Protein AF-A0A5N6V4P7-F1 (afdb_monomer)

Structure (mmCIF, N/CA/C/O backbone):
data_AF-A0A5N6V4P7-F1
#
_entry.id   AF-A0A5N6V4P7-F1
#
loop_
_atom_site.group_PDB
_atom_site.id
_atom_site.type_symbol
_atom_site.label_atom_id
_atom_site.label_alt_id
_atom_site.label_comp_id
_atom_site.label_asym_id
_atom_site.label_entity_id
_atom_site.label_seq_id
_atom_site.pdbx_PDB_ins_code
_atom_site.Cartn_x
_atom_site.Cartn_y
_atom_site.Cartn_z
_atom_site.occupancy
_atom_site.B_iso_or_equiv
_atom_site.auth_seq_id
_atom_site.auth_comp_id
_atom_site.auth_asym_id
_atom_site.auth_atom_id
_atom_site.pdbx_PDB_model_num
ATOM 1 N N . MET A 1 1 ? 2.513 -5.780 18.789 1.00 83.69 1 MET A N 1
ATOM 2 C CA . MET A 1 1 ? 3.878 -6.240 18.415 1.00 83.69 1 MET A CA 1
ATOM 3 C C . MET A 1 1 ? 4.583 -5.113 17.676 1.00 83.69 1 MET A C 1
ATOM 5 O O . MET A 1 1 ? 3.892 -4.368 16.988 1.00 83.69 1 MET A O 1
ATOM 9 N N . ARG A 1 2 ? 5.909 -4.984 17.787 1.00 88.44 2 ARG A N 1
ATOM 10 C CA . ARG A 1 2 ? 6.692 -3.987 17.033 1.00 88.44 2 ARG A CA 1
ATOM 11 C C . ARG A 1 2 ? 7.950 -4.580 16.412 1.00 88.44 2 ARG A C 1
ATOM 13 O O . ARG A 1 2 ? 8.436 -5.604 16.887 1.00 88.44 2 ARG A O 1
ATOM 20 N N . LEU A 1 3 ? 8.499 -3.909 15.413 1.00 91.69 3 LEU A N 1
ATOM 21 C CA . LEU A 1 3 ? 9.832 -4.159 14.874 1.00 91.69 3 LEU A CA 1
ATOM 22 C C . LEU A 1 3 ? 10.578 -2.839 14.681 1.00 91.69 3 LEU A C 1
ATOM 24 O O . LEU A 1 3 ? 9.951 -1.796 14.523 1.00 91.69 3 LEU A O 1
ATOM 28 N N . GLU A 1 4 ? 11.905 -2.883 14.718 1.00 93.62 4 GLU A N 1
ATOM 29 C CA . GLU A 1 4 ? 12.745 -1.756 14.307 1.00 93.62 4 GLU A CA 1
ATOM 30 C C . GLU A 1 4 ? 12.831 -1.742 12.778 1.00 93.62 4 GLU A C 1
ATOM 32 O O . GLU A 1 4 ? 13.178 -2.758 12.168 1.00 93.62 4 GLU A O 1
ATOM 37 N N . ALA A 1 5 ? 12.460 -0.621 12.158 1.00 92.38 5 ALA A N 1
ATOM 38 C CA . ALA A 1 5 ? 12.203 -0.560 10.720 1.00 92.38 5 ALA A CA 1
ATOM 39 C C . ALA A 1 5 ? 13.465 -0.836 9.886 1.00 92.38 5 ALA A C 1
ATOM 41 O O . ALA A 1 5 ? 13.432 -1.636 8.952 1.00 92.38 5 ALA A O 1
ATOM 42 N N . THR A 1 6 ? 14.600 -0.256 10.280 1.00 92.12 6 THR A N 1
ATOM 43 C CA . THR A 1 6 ? 15.911 -0.431 9.628 1.00 92.12 6 THR A CA 1
ATOM 44 C C . THR A 1 6 ? 16.508 -1.826 9.834 1.00 92.12 6 THR A C 1
ATOM 46 O O . THR A 1 6 ? 17.306 -2.283 9.018 1.00 92.12 6 THR A O 1
ATOM 49 N N . ALA A 1 7 ? 16.106 -2.538 10.891 1.00 91.81 7 ALA A N 1
ATOM 50 C CA . ALA A 1 7 ? 16.564 -3.896 11.183 1.00 91.81 7 ALA A CA 1
ATOM 51 C C . ALA A 1 7 ? 15.732 -4.986 10.479 1.00 91.81 7 ALA A C 1
ATOM 53 O O . ALA A 1 7 ? 16.056 -6.178 10.577 1.00 91.81 7 ALA A O 1
ATOM 54 N N . PHE A 1 8 ? 14.643 -4.610 9.802 1.00 91.56 8 PHE A N 1
ATOM 55 C CA . PHE A 1 8 ? 13.744 -5.549 9.145 1.00 91.56 8 PHE A CA 1
ATOM 56 C C . PHE A 1 8 ? 14.443 -6.324 8.022 1.00 91.56 8 PHE A C 1
ATOM 58 O O . PHE A 1 8 ? 15.118 -5.760 7.162 1.00 91.56 8 PHE A O 1
ATOM 65 N N . LYS A 1 9 ? 14.236 -7.646 7.995 1.00 86.69 9 LYS A N 1
ATOM 66 C CA . LYS A 1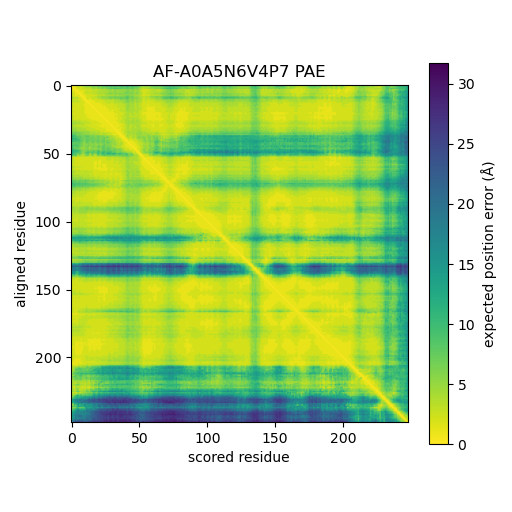 9 ? 14.766 -8.524 6.943 1.00 86.69 9 LYS A CA 1
ATOM 67 C C . LYS A 1 9 ? 13.640 -9.283 6.260 1.00 86.69 9 LYS A C 1
ATOM 69 O O . LYS A 1 9 ? 12.958 -10.093 6.887 1.00 86.69 9 LYS A O 1
ATOM 74 N N . LEU A 1 10 ? 13.498 -9.084 4.950 1.00 87.25 10 LEU A N 1
ATOM 75 C CA . LEU A 1 10 ? 12.441 -9.742 4.190 1.00 87.25 10 LEU A CA 1
ATOM 76 C C . LEU A 1 10 ? 12.637 -11.252 4.078 1.00 87.25 10 LEU A C 1
ATOM 78 O O . LEU A 1 10 ? 13.682 -11.771 3.663 1.00 87.25 10 LEU A O 1
ATOM 82 N N . ARG A 1 11 ? 11.546 -11.974 4.301 1.00 90.38 11 ARG A N 1
ATOM 83 C CA . ARG A 1 11 ? 11.448 -13.415 4.084 1.00 90.38 11 ARG A CA 1
ATOM 84 C C . ARG A 1 11 ? 11.021 -13.751 2.654 1.00 90.38 11 ARG A C 1
ATOM 86 O O . ARG A 1 11 ? 10.700 -12.888 1.836 1.00 90.38 11 ARG A O 1
ATOM 93 N N . LYS A 1 12 ? 11.107 -15.038 2.308 1.00 89.38 12 LYS A N 1
ATOM 94 C CA . LYS A 1 12 ? 10.833 -15.542 0.951 1.00 89.38 12 LYS A CA 1
ATOM 95 C C . LYS A 1 12 ? 9.368 -15.347 0.548 1.00 89.38 12 LYS A C 1
ATOM 97 O O . LYS A 1 12 ? 9.101 -15.015 -0.600 1.00 89.38 12 LYS A O 1
ATOM 102 N N . ASP A 1 13 ? 8.436 -15.553 1.470 1.00 90.69 13 ASP A N 1
ATOM 103 C CA . ASP A 1 13 ? 6.998 -15.351 1.271 1.00 90.69 13 ASP A CA 1
ATOM 104 C C . ASP A 1 13 ? 6.655 -13.872 1.036 1.00 90.69 13 ASP A C 1
ATOM 106 O O . ASP A 1 13 ? 5.950 -13.561 0.082 1.00 90.69 13 ASP A O 1
ATOM 110 N N . GLN A 1 14 ? 7.234 -12.962 1.823 1.00 93.38 14 GLN A N 1
ATOM 111 C CA . GLN A 1 14 ? 7.068 -11.512 1.658 1.00 93.38 14 GLN A CA 1
ATOM 112 C C . GLN A 1 14 ? 7.604 -11.026 0.303 1.00 93.38 14 GLN A C 1
ATOM 114 O O . GLN A 1 14 ? 6.907 -10.322 -0.422 1.00 93.38 14 GLN A O 1
ATOM 119 N N . ARG A 1 15 ? 8.803 -11.484 -0.093 1.00 93.12 15 ARG A N 1
ATOM 120 C CA . ARG A 1 15 ? 9.373 -11.205 -1.425 1.00 93.12 15 ARG A CA 1
ATOM 121 C C . ARG A 1 15 ? 8.485 -11.717 -2.554 1.00 93.12 15 ARG A C 1
ATOM 123 O O . ARG A 1 15 ? 8.320 -11.043 -3.564 1.00 93.12 15 ARG A O 1
ATOM 130 N N . LYS A 1 16 ? 7.912 -12.914 -2.403 1.00 94.12 16 LYS A N 1
ATOM 131 C CA . LYS A 1 16 ? 6.974 -13.462 -3.389 1.00 94.12 16 LYS A CA 1
ATOM 132 C C . LYS A 1 16 ? 5.711 -12.609 -3.501 1.00 94.12 16 LYS A C 1
ATOM 134 O O . LYS A 1 16 ? 5.282 -12.386 -4.626 1.00 94.12 16 LYS A O 1
ATOM 139 N N . ALA A 1 17 ? 5.146 -12.145 -2.385 1.00 95.56 17 ALA A N 1
ATOM 140 C CA . ALA A 1 17 ? 3.938 -11.321 -2.383 1.00 95.56 17 ALA A CA 1
ATOM 141 C C . ALA A 1 17 ? 4.148 -10.012 -3.163 1.00 95.56 17 ALA A C 1
ATOM 143 O O . ALA A 1 17 ? 3.453 -9.783 -4.152 1.00 95.56 17 ALA A O 1
ATOM 144 N N . ILE A 1 18 ? 5.170 -9.221 -2.809 1.00 96.38 18 ILE A N 1
ATOM 145 C CA . ILE A 1 18 ? 5.432 -7.940 -3.487 1.00 96.38 18 ILE A CA 1
ATOM 146 C C . ILE A 1 18 ? 5.818 -8.126 -4.960 1.00 96.38 18 ILE A C 1
ATOM 148 O O . ILE A 1 18 ? 5.279 -7.453 -5.829 1.00 96.38 18 ILE A O 1
ATOM 152 N N . ASN A 1 19 ? 6.653 -9.120 -5.285 1.00 95.75 19 ASN A N 1
ATOM 153 C CA . ASN A 1 19 ? 7.030 -9.378 -6.678 1.00 95.75 19 ASN A CA 1
ATOM 154 C C . ASN A 1 19 ? 5.843 -9.846 -7.532 1.00 95.75 19 ASN A C 1
ATOM 156 O O . ASN A 1 19 ? 5.808 -9.580 -8.732 1.00 95.75 19 ASN A O 1
ATOM 160 N N . ARG A 1 20 ? 4.891 -10.588 -6.950 1.00 97.62 20 ARG A N 1
ATOM 161 C CA . ARG A 1 20 ? 3.657 -10.980 -7.644 1.00 97.62 20 ARG A CA 1
ATOM 162 C C . ARG A 1 20 ? 2.780 -9.762 -7.916 1.00 97.62 20 ARG A C 1
ATOM 164 O O . ARG A 1 20 ? 2.315 -9.632 -9.043 1.00 97.62 20 ARG A O 1
ATOM 171 N N . TRP A 1 21 ? 2.610 -8.885 -6.926 1.00 98.31 21 TRP A N 1
ATOM 172 C CA . TRP A 1 21 ? 1.873 -7.631 -7.082 1.00 98.31 21 TRP A CA 1
ATOM 173 C C . TRP A 1 21 ? 2.491 -6.741 -8.165 1.00 98.31 21 TRP A C 1
ATOM 175 O O . TRP A 1 21 ? 1.810 -6.374 -9.117 1.00 98.31 21 TRP A O 1
ATOM 185 N N . ASN A 1 22 ? 3.805 -6.499 -8.105 1.00 98.12 22 ASN A N 1
ATOM 186 C CA . ASN A 1 22 ? 4.496 -5.669 -9.094 1.00 98.12 22 ASN A CA 1
ATOM 187 C C . ASN A 1 22 ? 4.353 -6.232 -10.512 1.00 98.12 22 ASN A C 1
ATOM 189 O O . ASN A 1 22 ? 4.104 -5.490 -11.455 1.00 98.12 22 ASN A O 1
ATOM 193 N N . LYS A 1 23 ? 4.460 -7.556 -10.681 1.00 98.12 23 LYS A N 1
ATOM 194 C CA . LYS A 1 23 ? 4.263 -8.196 -11.990 1.00 98.12 23 LYS A CA 1
ATOM 195 C C . LYS A 1 23 ? 2.845 -8.040 -12.524 1.00 98.12 23 LYS A C 1
ATOM 197 O O . LYS A 1 23 ? 2.688 -7.905 -13.733 1.00 98.12 23 LYS A O 1
ATOM 202 N N . PHE A 1 24 ? 1.848 -8.098 -11.648 1.00 98.38 24 PHE A N 1
ATOM 203 C CA . PHE A 1 24 ? 0.454 -7.888 -12.016 1.00 98.38 24 PHE A CA 1
ATOM 204 C C . PHE A 1 24 ? 0.223 -6.454 -12.485 1.00 98.38 24 PHE A C 1
ATOM 206 O O . PHE A 1 24 ? -0.219 -6.264 -13.611 1.00 98.38 24 PHE A O 1
ATOM 213 N N . VAL A 1 25 ? 0.622 -5.468 -11.677 1.00 98.56 25 VAL A N 1
ATOM 214 C CA . VAL A 1 25 ? 0.458 -4.044 -12.000 1.00 98.56 25 VAL A CA 1
ATOM 215 C C . VAL A 1 25 ? 1.203 -3.664 -13.280 1.00 98.56 25 VAL A C 1
ATOM 217 O O . VAL A 1 25 ? 0.636 -3.035 -14.167 1.00 98.56 25 VAL A O 1
ATOM 220 N N . LEU A 1 26 ? 2.474 -4.059 -13.400 1.00 98.19 26 LEU A N 1
ATOM 221 C CA . LEU A 1 26 ? 3.272 -3.734 -14.581 1.00 98.19 26 LEU A CA 1
ATOM 222 C C . LEU A 1 26 ? 2.758 -4.475 -15.819 1.00 98.19 26 LEU A C 1
ATOM 224 O O . LEU A 1 26 ? 2.657 -3.888 -16.888 1.00 98.19 26 LEU A O 1
ATOM 228 N N . GLY A 1 27 ? 2.403 -5.750 -15.680 1.00 98.25 27 GLY A N 1
ATOM 229 C CA . GLY A 1 27 ? 1.932 -6.585 -16.775 1.00 98.25 27 GLY A CA 1
ATOM 230 C C . GLY A 1 27 ? 3.051 -7.130 -17.676 1.00 98.25 27 GLY A C 1
ATOM 231 O O . GLY A 1 27 ? 4.142 -6.558 -17.784 1.00 98.25 27 GLY A O 1
ATOM 232 N N . PRO A 1 28 ? 2.808 -8.270 -18.348 1.00 96.88 28 PRO A N 1
ATOM 233 C CA . PRO A 1 28 ? 3.837 -8.985 -19.103 1.00 96.88 28 PRO A CA 1
ATOM 234 C C . PRO A 1 28 ? 4.349 -8.203 -20.316 1.00 96.88 28 PRO A C 1
ATOM 236 O O . PRO A 1 28 ? 5.528 -8.317 -20.659 1.00 96.88 28 PRO A O 1
ATOM 239 N N . GLU A 1 29 ? 3.484 -7.411 -20.954 1.00 94.62 29 GLU A N 1
ATOM 240 C CA . GLU A 1 29 ? 3.844 -6.642 -22.144 1.00 94.62 29 GLU A CA 1
ATOM 241 C C . GLU A 1 29 ? 4.798 -5.500 -21.801 1.00 94.62 29 GLU A C 1
ATOM 243 O O . GLU A 1 29 ? 5.901 -5.429 -22.346 1.00 94.62 29 GLU A O 1
ATOM 248 N N . TYR A 1 30 ? 4.439 -4.674 -20.815 1.00 96.00 30 TYR A N 1
ATOM 249 C CA . TYR A 1 30 ? 5.325 -3.633 -20.305 1.00 96.00 30 TYR A CA 1
ATOM 250 C C . TYR A 1 30 ? 6.670 -4.221 -19.868 1.00 96.00 30 TYR A C 1
ATOM 252 O O . TYR A 1 30 ? 7.711 -3.736 -20.297 1.00 96.00 30 TYR A O 1
ATOM 260 N N . ILE A 1 31 ? 6.675 -5.299 -19.070 1.00 95.06 31 ILE A N 1
ATOM 261 C CA . ILE A 1 31 ? 7.917 -5.905 -18.557 1.00 95.06 31 ILE A CA 1
ATOM 262 C C . ILE A 1 31 ? 8.843 -6.324 -19.703 1.00 95.06 31 ILE A C 1
ATOM 264 O O . ILE A 1 31 ? 10.043 -6.039 -19.669 1.00 95.06 31 ILE A O 1
ATOM 268 N N . ARG A 1 32 ? 8.294 -6.988 -20.727 1.00 94.06 32 ARG A N 1
ATOM 269 C CA . ARG A 1 32 ? 9.053 -7.447 -21.895 1.00 94.06 32 ARG A CA 1
ATOM 270 C C . ARG A 1 32 ? 9.649 -6.272 -22.663 1.00 94.06 32 ARG A C 1
ATOM 272 O O . ARG A 1 32 ? 10.832 -6.289 -22.997 1.00 94.06 32 ARG A O 1
ATOM 279 N N . ARG A 1 33 ? 8.841 -5.247 -22.926 1.00 93.12 33 ARG A N 1
ATOM 280 C CA . ARG A 1 33 ? 9.249 -4.081 -23.715 1.00 93.12 33 ARG A CA 1
ATOM 281 C C . ARG A 1 33 ? 10.213 -3.171 -22.965 1.00 93.12 33 ARG A C 1
ATOM 283 O O . ARG A 1 33 ? 11.209 -2.739 -23.538 1.00 93.12 33 ARG A O 1
ATOM 290 N N . ALA A 1 34 ? 9.974 -2.933 -21.679 1.00 92.38 34 ALA A N 1
ATOM 291 C CA . ALA A 1 34 ? 10.845 -2.139 -20.823 1.00 92.38 34 ALA A CA 1
ATOM 292 C C . ALA A 1 34 ? 12.237 -2.771 -20.690 1.00 92.38 34 ALA A C 1
ATOM 294 O O . ALA A 1 34 ? 13.228 -2.050 -20.643 1.00 92.38 34 ALA A O 1
ATOM 295 N N . ALA A 1 35 ? 12.343 -4.106 -20.701 1.00 90.94 35 ALA A N 1
ATOM 296 C CA . ALA A 1 35 ? 13.638 -4.787 -20.699 1.00 90.94 35 ALA A CA 1
ATOM 297 C C . ALA A 1 35 ? 14.489 -4.483 -21.947 1.00 90.94 35 ALA A C 1
ATOM 299 O O . ALA A 1 35 ? 15.716 -4.514 -21.857 1.00 90.94 35 ALA A O 1
ATOM 300 N N . TYR A 1 36 ? 13.846 -4.185 -23.080 1.00 89.12 36 TYR A N 1
ATOM 301 C CA . TYR A 1 36 ? 14.505 -3.793 -24.327 1.00 89.12 36 TYR A CA 1
ATOM 302 C C . TYR A 1 36 ? 14.767 -2.282 -24.400 1.00 89.12 36 TYR A C 1
ATOM 304 O O . TYR A 1 36 ? 15.868 -1.871 -24.746 1.00 89.12 36 TYR A O 1
ATOM 312 N N . LEU A 1 37 ? 13.774 -1.457 -24.050 1.00 89.69 37 LEU A N 1
ATOM 313 C CA . LEU A 1 37 ? 13.859 0.008 -24.153 1.00 89.69 37 LEU A CA 1
ATOM 314 C C . LEU A 1 37 ? 14.678 0.653 -23.028 1.00 89.69 37 LEU A C 1
ATOM 316 O O . LEU A 1 37 ? 15.205 1.749 -23.186 1.00 89.69 37 LEU A O 1
ATOM 320 N N . CYS A 1 38 ? 14.762 -0.001 -21.874 1.00 86.62 38 CYS A N 1
ATOM 321 C CA . CYS A 1 38 ? 15.494 0.463 -20.700 1.00 86.62 38 CYS A CA 1
ATOM 322 C C . CYS A 1 38 ? 16.301 -0.707 -20.114 1.00 86.62 38 CYS A C 1
ATOM 324 O O . CYS A 1 38 ? 15.995 -1.183 -19.010 1.00 86.62 38 CYS A O 1
ATOM 326 N N . PRO A 1 39 ? 17.302 -1.224 -20.852 1.00 86.50 39 PRO A N 1
ATOM 327 C CA . PRO A 1 39 ? 18.044 -2.392 -20.421 1.00 86.50 39 PRO A CA 1
ATOM 328 C C . PRO A 1 39 ? 18.816 -2.074 -19.143 1.00 86.50 39 PRO A C 1
ATOM 330 O O . PRO A 1 39 ? 19.546 -1.091 -19.055 1.00 86.50 39 PRO A O 1
ATOM 333 N N . LYS A 1 40 ? 18.658 -2.943 -18.144 1.00 85.38 40 LYS A N 1
ATOM 334 C CA . LYS A 1 40 ? 19.437 -2.860 -16.907 1.00 85.38 40 LYS A CA 1
ATOM 335 C C . LYS A 1 40 ? 20.886 -3.256 -17.176 1.00 85.38 40 LYS A C 1
ATOM 337 O O . LYS A 1 40 ? 21.118 -4.250 -17.881 1.00 85.38 40 LYS A O 1
ATOM 342 N N . THR A 1 41 ? 21.833 -2.549 -16.567 1.00 87.81 41 THR A N 1
ATOM 343 C CA . THR A 1 41 ? 23.260 -2.881 -16.657 1.00 87.81 41 THR A CA 1
ATOM 344 C C . THR A 1 41 ? 23.547 -4.240 -16.010 1.00 87.81 41 THR A C 1
ATOM 346 O O . THR A 1 41 ? 22.726 -4.811 -15.276 1.00 87.81 41 THR A O 1
ATOM 349 N N . ARG A 1 42 ? 24.721 -4.811 -16.296 1.00 83.69 42 ARG A N 1
ATOM 350 C CA . ARG A 1 42 ? 25.140 -6.084 -15.693 1.00 83.69 42 ARG A CA 1
ATOM 351 C C . ARG A 1 42 ? 25.257 -5.949 -14.173 1.00 83.69 42 ARG A C 1
ATOM 353 O O . ARG A 1 42 ? 24.861 -6.861 -13.445 1.00 83.69 42 ARG A O 1
ATOM 360 N N . GLU A 1 43 ? 25.740 -4.804 -13.715 1.00 84.19 43 GLU A N 1
ATOM 361 C CA . GLU A 1 43 ? 25.911 -4.427 -12.317 1.00 84.19 43 GLU A CA 1
ATOM 362 C C . GLU A 1 43 ? 24.551 -4.346 -11.622 1.00 84.19 43 GLU A C 1
ATOM 364 O O . GLU A 1 43 ? 24.353 -4.992 -10.595 1.00 84.19 43 GLU A O 1
ATOM 369 N N . GLU A 1 44 ? 23.570 -3.667 -12.226 1.00 83.44 44 GLU A N 1
ATOM 370 C CA . GLU A 1 44 ? 22.205 -3.579 -11.696 1.00 83.44 44 GLU A CA 1
ATOM 371 C C . GLU A 1 44 ? 21.535 -4.956 -11.593 1.00 83.44 44 GLU A C 1
ATOM 373 O O . GLU A 1 44 ? 20.851 -5.256 -10.609 1.00 83.44 44 GLU A O 1
ATOM 378 N N . LYS A 1 45 ? 21.729 -5.819 -12.599 1.00 81.75 45 LYS A N 1
ATOM 379 C CA . LYS A 1 45 ? 21.211 -7.196 -12.584 1.00 81.75 45 LYS A CA 1
ATOM 380 C C . LYS A 1 45 ? 21.869 -8.028 -11.480 1.00 81.75 45 LYS A C 1
ATOM 382 O O . LYS A 1 45 ? 21.166 -8.741 -10.761 1.00 81.75 45 LYS A O 1
ATOM 387 N N . LYS A 1 46 ? 23.194 -7.929 -11.319 1.00 82.25 46 LYS A N 1
ATOM 388 C CA . LYS A 1 46 ? 23.950 -8.620 -10.260 1.00 82.25 46 LYS A CA 1
ATOM 389 C C . LYS A 1 46 ? 23.523 -8.130 -8.875 1.00 82.25 46 LYS A C 1
ATOM 391 O O . LYS A 1 46 ? 23.240 -8.955 -8.010 1.00 82.25 46 LYS A O 1
ATOM 396 N N . HIS A 1 47 ? 23.396 -6.816 -8.693 1.00 80.62 47 HIS A N 1
ATOM 397 C CA . HIS A 1 47 ? 22.972 -6.205 -7.437 1.00 80.62 47 HIS A CA 1
ATOM 398 C C . HIS A 1 47 ? 21.586 -6.701 -7.013 1.00 80.62 47 HIS A C 1
ATOM 400 O O . HIS A 1 47 ? 21.446 -7.224 -5.916 1.00 80.62 47 HIS A O 1
ATOM 406 N N . ARG A 1 48 ? 20.583 -6.672 -7.903 1.00 77.00 48 ARG A N 1
ATOM 407 C CA . ARG A 1 48 ? 19.228 -7.177 -7.590 1.00 77.00 48 ARG A CA 1
ATOM 408 C C . ARG A 1 48 ? 19.179 -8.674 -7.278 1.00 77.00 48 ARG A C 1
ATOM 410 O O . ARG A 1 48 ? 18.280 -9.122 -6.572 1.00 77.00 48 ARG A O 1
ATOM 417 N N . LYS A 1 49 ? 20.105 -9.464 -7.831 1.00 74.31 49 LYS A N 1
ATOM 418 C CA . LYS A 1 49 ? 20.189 -10.905 -7.556 1.00 74.31 49 LYS A CA 1
ATOM 419 C C . LYS A 1 49 ? 20.744 -11.179 -6.156 1.00 74.31 49 LYS A C 1
ATOM 421 O O . LYS A 1 49 ? 20.277 -12.105 -5.498 1.00 74.31 49 LYS A O 1
ATOM 426 N N . CYS A 1 50 ? 21.726 -10.391 -5.718 1.00 76.25 50 CYS A N 1
ATOM 427 C CA . CYS A 1 50 ? 22.410 -10.585 -4.438 1.00 76.25 50 CYS A CA 1
ATOM 428 C C . CYS A 1 50 ? 21.777 -9.797 -3.282 1.00 76.25 50 CYS A C 1
ATOM 430 O O . CYS A 1 50 ? 21.872 -10.223 -2.134 1.00 76.25 50 CYS A O 1
ATOM 432 N N . HIS A 1 51 ? 21.120 -8.675 -3.574 1.00 76.50 51 HIS A N 1
ATOM 433 C CA . HIS A 1 51 ? 20.562 -7.757 -2.593 1.00 76.50 51 HIS A CA 1
ATOM 434 C C . HIS A 1 51 ? 19.100 -7.456 -2.923 1.00 76.50 51 HIS A C 1
ATOM 436 O O . HIS A 1 51 ? 18.774 -6.951 -3.999 1.00 76.50 51 HIS A O 1
ATOM 442 N N . PHE A 1 52 ? 18.208 -7.769 -1.985 1.00 79.38 52 PHE A N 1
ATOM 443 C CA . PHE A 1 52 ? 16.820 -7.336 -2.074 1.00 79.38 52 PHE A CA 1
ATOM 444 C C . PHE A 1 52 ? 16.680 -6.017 -1.323 1.00 79.38 52 PHE A C 1
ATOM 446 O O . PHE A 1 52 ? 16.838 -5.992 -0.105 1.00 79.38 52 PHE A O 1
ATOM 453 N N . ASP A 1 53 ? 16.373 -4.949 -2.049 1.00 89.25 53 ASP A N 1
ATOM 454 C CA . ASP A 1 53 ? 16.055 -3.651 -1.466 1.00 89.25 53 ASP A CA 1
ATOM 455 C C . ASP A 1 53 ? 14.535 -3.505 -1.308 1.00 89.25 53 ASP A C 1
ATOM 457 O O . ASP A 1 53 ? 13.794 -3.553 -2.293 1.00 89.25 53 ASP A O 1
ATOM 461 N N . LEU A 1 54 ? 14.082 -3.354 -0.059 1.00 92.19 54 LEU A N 1
ATOM 462 C CA . LEU A 1 54 ? 12.672 -3.152 0.265 1.00 92.19 54 LEU A CA 1
ATOM 463 C C . LEU A 1 54 ? 12.131 -1.880 -0.379 1.00 92.19 54 LEU A C 1
ATOM 465 O O . LEU A 1 54 ? 11.055 -1.947 -0.967 1.00 92.19 54 LEU A O 1
ATOM 469 N N . LEU A 1 55 ? 12.859 -0.764 -0.268 1.00 94.31 55 LEU A N 1
ATOM 470 C CA . LEU A 1 55 ? 12.372 0.548 -0.696 1.00 94.31 55 LEU A CA 1
ATOM 471 C C . LEU A 1 55 ? 12.128 0.532 -2.203 1.00 94.31 55 LEU A C 1
ATOM 473 O O . LEU A 1 55 ? 11.015 0.781 -2.659 1.00 94.31 55 LEU A O 1
ATOM 477 N N . THR A 1 56 ? 13.119 0.082 -2.977 1.00 93.00 56 THR A N 1
ATOM 478 C CA . THR A 1 56 ? 12.938 -0.113 -4.420 1.00 93.00 56 THR A CA 1
ATOM 479 C C . THR A 1 56 ? 11.755 -1.036 -4.733 1.00 93.00 56 THR A C 1
ATOM 481 O O . THR A 1 56 ? 10.988 -0.752 -5.648 1.00 93.00 56 THR A O 1
ATOM 484 N N . ALA A 1 57 ? 11.589 -2.145 -4.006 1.00 94.44 57 ALA A N 1
ATOM 485 C CA . ALA A 1 57 ? 10.564 -3.136 -4.326 1.00 94.44 57 ALA A CA 1
ATOM 486 C C . ALA A 1 57 ? 9.130 -2.661 -4.050 1.00 94.44 57 ALA A C 1
ATOM 488 O O . ALA A 1 57 ? 8.240 -2.974 -4.839 1.00 94.44 57 ALA A O 1
ATOM 489 N N . VAL A 1 58 ? 8.883 -1.929 -2.958 1.00 96.56 58 VAL A N 1
ATOM 490 C CA . VAL A 1 58 ? 7.529 -1.429 -2.646 1.00 96.56 58 VAL A CA 1
ATOM 491 C C . VAL A 1 58 ? 7.092 -0.309 -3.586 1.0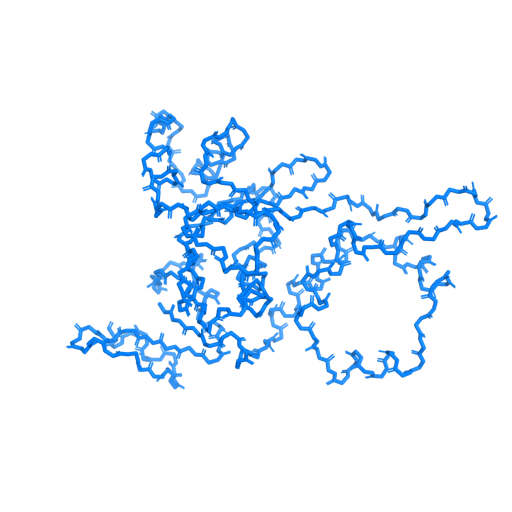0 96.56 58 VAL A C 1
ATOM 493 O O . VAL A 1 58 ? 5.905 -0.181 -3.867 1.00 96.56 58 VAL A O 1
ATOM 496 N N . HIS A 1 59 ? 8.057 0.452 -4.102 1.00 97.56 59 HIS A N 1
ATOM 497 C CA . HIS A 1 59 ? 7.840 1.585 -4.993 1.00 97.56 59 HIS A CA 1
ATOM 498 C C . HIS A 1 59 ? 7.873 1.224 -6.482 1.00 97.56 59 HIS A C 1
ATOM 500 O O . HIS A 1 59 ? 7.489 2.048 -7.309 1.00 97.56 59 HIS A O 1
ATOM 506 N N . GLU A 1 60 ? 8.328 0.018 -6.842 1.00 95.94 60 GLU A N 1
ATOM 507 C CA . GLU A 1 60 ? 8.601 -0.391 -8.231 1.00 95.94 60 GLU A CA 1
ATOM 508 C C . GLU A 1 60 ? 7.391 -0.243 -9.161 1.00 95.94 60 GLU A C 1
ATOM 510 O O . GLU A 1 60 ? 7.557 0.098 -10.331 1.00 95.94 60 GLU A O 1
ATOM 515 N N . ALA A 1 61 ? 6.193 -0.525 -8.650 1.00 97.31 61 ALA A N 1
ATOM 516 C CA . ALA A 1 61 ? 4.959 -0.500 -9.424 1.00 97.31 61 ALA A CA 1
ATOM 517 C C . ALA A 1 61 ? 4.115 0.765 -9.197 1.00 97.31 61 ALA A C 1
ATOM 519 O O . ALA A 1 61 ? 3.070 0.909 -9.825 1.00 97.31 61 ALA A O 1
ATOM 520 N N . GLU A 1 62 ? 4.542 1.677 -8.317 1.00 98.25 62 GLU A N 1
ATOM 521 C CA . GLU A 1 62 ? 3.861 2.961 -8.133 1.00 98.25 62 GLU A CA 1
ATOM 522 C C . GLU A 1 62 ? 4.042 3.816 -9.392 1.00 98.25 62 GLU A C 1
ATOM 524 O O . GLU A 1 62 ? 5.161 4.048 -9.849 1.00 98.25 62 GLU A O 1
ATOM 529 N N . TYR A 1 63 ? 2.937 4.296 -9.959 1.00 98.00 63 TYR A N 1
ATOM 530 C CA . TYR A 1 63 ? 2.886 4.896 -11.292 1.00 98.00 63 TYR A CA 1
ATOM 531 C C . TYR A 1 63 ? 3.844 6.084 -11.485 1.00 98.00 63 TYR A C 1
ATOM 533 O O . TYR A 1 63 ? 4.385 6.268 -12.574 1.00 98.00 63 TYR A O 1
ATOM 541 N N . SER A 1 64 ? 4.111 6.859 -10.429 1.00 96.50 64 SER A N 1
ATOM 542 C CA . SER A 1 64 ? 5.087 7.959 -10.448 1.00 96.50 64 SER A CA 1
ATOM 543 C C . SER A 1 64 ? 6.533 7.498 -10.665 1.00 96.50 64 SER A C 1
ATOM 545 O O . SER A 1 64 ? 7.345 8.268 -11.169 1.00 96.50 64 SER A O 1
ATOM 547 N N . ASN A 1 65 ? 6.851 6.253 -10.303 1.00 96.12 65 ASN A N 1
ATOM 548 C CA . ASN A 1 65 ? 8.202 5.686 -10.330 1.00 96.12 65 ASN A CA 1
ATOM 54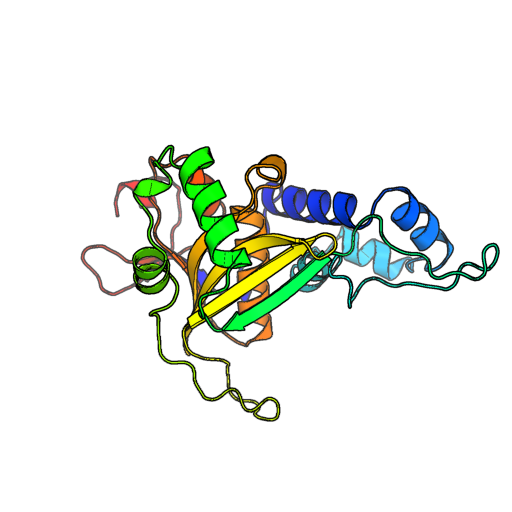9 C C . ASN A 1 65 ? 8.419 4.744 -11.525 1.00 96.12 65 ASN A C 1
ATOM 551 O O . ASN A 1 65 ? 9.557 4.403 -11.863 1.00 96.12 65 ASN A O 1
ATOM 555 N N . VAL A 1 66 ? 7.335 4.313 -12.179 1.00 95.69 66 VAL A N 1
ATOM 556 C CA . VAL A 1 66 ? 7.385 3.471 -13.376 1.00 95.69 66 VAL A CA 1
ATOM 557 C C . VAL A 1 66 ? 8.012 4.261 -14.530 1.00 95.69 66 VAL A C 1
ATOM 559 O O . VAL A 1 66 ? 7.539 5.330 -14.917 1.00 95.69 66 VAL A O 1
ATOM 562 N N . LYS A 1 67 ? 9.090 3.721 -15.114 1.00 94.00 67 LYS A N 1
ATOM 563 C CA . LYS A 1 67 ? 9.742 4.311 -16.292 1.00 94.00 67 LYS A CA 1
ATOM 564 C C . LYS A 1 67 ? 8.855 4.146 -17.520 1.00 94.00 67 LYS A C 1
ATOM 566 O O . LYS A 1 67 ? 8.653 3.039 -17.994 1.00 94.00 67 LYS A O 1
ATOM 571 N N . ARG A 1 68 ? 8.412 5.249 -18.106 1.00 94.75 68 ARG A N 1
ATOM 572 C CA . ARG A 1 68 ? 7.555 5.231 -19.297 1.00 94.75 68 ARG A CA 1
ATOM 573 C C . ARG A 1 68 ? 8.323 5.820 -20.482 1.00 94.75 68 ARG A C 1
ATOM 575 O O . ARG A 1 68 ? 8.156 6.998 -20.775 1.00 94.75 68 ARG A O 1
ATOM 582 N N . PRO A 1 69 ? 9.249 5.072 -21.118 1.00 94.12 69 PRO A N 1
ATOM 583 C CA . PRO A 1 69 ? 9.931 5.549 -22.317 1.00 94.12 69 PRO A CA 1
ATOM 584 C C . PRO A 1 69 ? 8.945 5.654 -23.484 1.00 94.12 69 PRO A C 1
ATOM 586 O O . PRO A 1 69 ? 7.961 4.912 -23.553 1.00 94.12 69 PRO A O 1
ATOM 589 N N . ILE A 1 70 ? 9.231 6.551 -24.425 1.00 93.69 70 ILE A N 1
ATOM 590 C CA . ILE A 1 70 ? 8.499 6.611 -25.691 1.00 93.69 70 ILE A CA 1
ATOM 591 C C . ILE A 1 70 ? 8.947 5.431 -26.548 1.00 93.69 70 ILE A C 1
ATOM 593 O O . ILE A 1 70 ? 10.136 5.228 -26.791 1.00 93.69 70 ILE A O 1
ATOM 597 N N . ASP A 1 71 ? 7.985 4.652 -27.017 1.00 88.94 71 ASP A N 1
ATOM 598 C CA . ASP A 1 71 ? 8.236 3.564 -27.941 1.00 88.94 71 ASP A CA 1
ATOM 599 C C . ASP A 1 71 ? 8.608 4.107 -29.335 1.00 88.94 71 ASP A C 1
ATOM 601 O O . ASP A 1 71 ? 7.796 4.802 -29.957 1.00 88.94 71 ASP A O 1
ATOM 605 N N . PRO A 1 72 ? 9.786 3.750 -29.887 1.00 89.75 72 PRO A N 1
ATOM 606 C CA . PRO A 1 72 ? 10.211 4.203 -31.206 1.00 89.75 72 PRO A CA 1
ATOM 607 C C . PRO A 1 72 ? 9.235 3.857 -32.335 1.00 89.75 72 PRO A C 1
ATOM 609 O O . PRO A 1 72 ? 9.178 4.613 -33.309 1.00 89.75 72 PRO A O 1
ATOM 612 N N . LYS A 1 73 ? 8.484 2.749 -32.203 1.00 87.94 73 LYS A N 1
ATOM 613 C CA . LYS A 1 73 ? 7.537 2.255 -33.214 1.00 87.94 73 LYS A CA 1
ATOM 614 C C . LYS A 1 73 ? 6.190 2.971 -33.147 1.00 87.94 73 LYS A C 1
ATOM 616 O O . LYS A 1 73 ? 5.741 3.503 -34.153 1.00 87.94 73 LYS A O 1
ATOM 621 N N . THR A 1 74 ? 5.546 2.996 -31.980 1.00 90.75 74 THR A N 1
ATOM 622 C CA . THR A 1 74 ? 4.203 3.592 -31.834 1.00 90.75 74 THR A CA 1
ATOM 623 C C . THR A 1 74 ? 4.215 5.092 -31.552 1.00 90.75 74 THR A C 1
ATOM 625 O O . THR A 1 74 ? 3.162 5.718 -31.631 1.00 90.75 74 THR A O 1
ATOM 628 N N . LYS A 1 75 ? 5.374 5.671 -31.199 1.00 93.25 75 LYS A N 1
ATOM 629 C CA . LYS A 1 75 ? 5.524 7.063 -30.731 1.00 93.25 75 LYS A CA 1
ATOM 630 C C . LYS A 1 75 ? 4.678 7.402 -29.495 1.00 93.25 75 LYS A C 1
ATOM 632 O O . LYS A 1 75 ? 4.470 8.573 -29.196 1.00 93.25 75 LYS A O 1
ATOM 637 N N . LYS A 1 76 ? 4.212 6.391 -28.757 1.00 94.06 76 LYS A N 1
ATOM 638 C CA . LYS A 1 76 ? 3.458 6.542 -27.506 1.00 94.06 76 LYS A CA 1
ATOM 639 C C . LYS A 1 76 ? 4.313 6.148 -26.310 1.00 94.06 76 LYS A C 1
ATOM 641 O O . LYS A 1 76 ? 5.284 5.404 -26.447 1.00 94.06 76 LYS A O 1
ATOM 646 N N . TYR A 1 77 ? 3.931 6.632 -25.134 1.00 94.88 77 TYR A N 1
ATOM 647 C CA . TYR A 1 77 ? 4.506 6.161 -23.882 1.00 94.88 77 TYR A CA 1
ATOM 648 C C . TYR A 1 77 ? 4.201 4.676 -23.673 1.00 94.88 77 TYR A C 1
ATOM 650 O O . TYR A 1 77 ? 3.084 4.215 -23.914 1.00 94.88 77 TYR A O 1
ATOM 658 N N . LEU A 1 78 ? 5.212 3.927 -23.235 1.00 95.56 78 LEU A N 1
ATOM 659 C CA . LEU A 1 78 ? 5.024 2.564 -22.764 1.00 95.56 78 LEU A CA 1
ATOM 660 C C . LEU A 1 78 ? 4.366 2.605 -21.378 1.00 95.56 78 LEU A C 1
ATOM 662 O O . LEU A 1 78 ? 5.030 2.914 -20.391 1.00 95.56 78 LEU A O 1
ATOM 666 N N . GLU A 1 79 ? 3.079 2.281 -21.321 1.00 96.44 79 GLU A N 1
ATOM 667 C CA . GLU A 1 79 ? 2.294 2.260 -20.084 1.00 96.44 79 GLU A CA 1
ATOM 668 C C . GLU A 1 79 ? 2.289 0.863 -19.427 1.00 96.44 79 GLU A C 1
ATOM 670 O O . GLU A 1 79 ? 2.344 -0.149 -20.1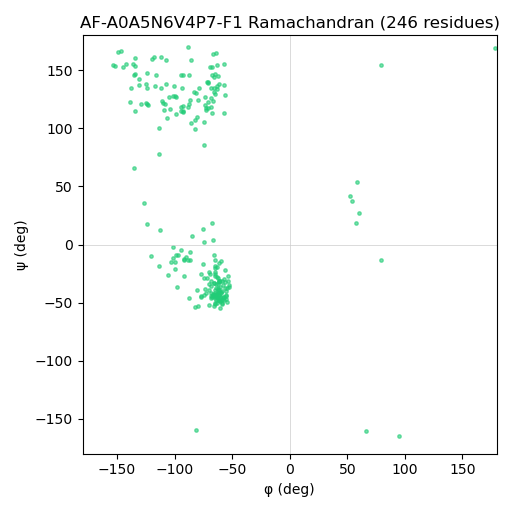40 1.00 96.44 79 GLU A O 1
ATOM 675 N N . PRO A 1 80 ? 2.257 0.776 -18.081 1.00 97.94 80 PRO A N 1
ATOM 676 C CA . PRO A 1 80 ? 2.017 -0.481 -17.378 1.00 97.94 80 PRO A CA 1
ATOM 677 C C . PRO A 1 80 ? 0.583 -0.980 -17.624 1.00 97.94 80 PRO A C 1
ATOM 679 O O . PRO A 1 80 ? -0.282 -0.223 -18.059 1.00 97.94 80 PRO A O 1
ATOM 682 N N . ALA A 1 81 ? 0.316 -2.254 -17.323 1.00 98.38 81 ALA A N 1
ATOM 683 C CA . ALA A 1 81 ? -1.030 -2.822 -17.442 1.00 98.38 81 ALA A CA 1
ATOM 684 C C . ALA A 1 81 ? -2.052 -2.131 -16.530 1.00 98.38 81 ALA A C 1
ATOM 686 O O . ALA A 1 81 ? -3.217 -2.030 -16.904 1.00 98.38 81 ALA A O 1
ATOM 687 N N . HIS A 1 82 ? -1.605 -1.648 -15.371 1.00 98.56 82 HIS A N 1
ATOM 688 C CA . HIS A 1 82 ? -2.429 -0.912 -14.428 1.00 98.56 82 HIS A CA 1
ATOM 689 C C . HIS A 1 82 ? -1.708 0.326 -13.899 1.00 98.56 82 HIS A C 1
ATOM 691 O O . HIS A 1 82 ? -0.501 0.314 -13.634 1.00 98.56 82 HIS A O 1
ATOM 697 N N . ARG A 1 83 ? -2.477 1.385 -13.654 1.00 98.50 83 ARG A N 1
ATOM 698 C CA . ARG A 1 83 ? -2.030 2.567 -12.919 1.00 98.50 83 ARG A CA 1
ATOM 699 C C . ARG A 1 83 ? -2.225 2.329 -11.426 1.00 98.50 83 ARG A C 1
ATOM 701 O O . ARG A 1 83 ? -3.345 2.391 -10.927 1.00 98.50 83 ARG A O 1
ATOM 708 N N . PHE A 1 84 ? -1.136 2.065 -10.712 1.00 98.69 84 PHE A N 1
ATOM 709 C CA . PHE A 1 84 ? -1.158 1.864 -9.264 1.00 98.69 84 PHE A CA 1
ATOM 710 C C . PHE A 1 84 ? -0.612 3.083 -8.521 1.00 98.69 84 PHE A C 1
ATOM 712 O O . PHE A 1 84 ? 0.496 3.542 -8.793 1.00 98.69 84 PHE A O 1
ATOM 719 N N . GLU A 1 85 ? -1.378 3.602 -7.570 1.00 98.56 85 GLU A N 1
ATOM 720 C CA . GLU A 1 85 ? -1.040 4.803 -6.807 1.00 98.56 85 GLU A CA 1
ATOM 721 C C . GLU A 1 85 ? -1.225 4.544 -5.312 1.00 98.56 85 GLU A C 1
ATOM 723 O O . GLU A 1 85 ? -2.207 3.932 -4.886 1.00 98.56 85 GLU A O 1
ATOM 728 N N . VAL A 1 86 ? -0.277 5.023 -4.508 1.00 98.19 86 VAL A N 1
ATOM 729 C CA . VAL A 1 86 ? -0.343 4.960 -3.047 1.00 98.19 86 VAL A CA 1
ATOM 730 C C . VAL A 1 86 ? -0.184 6.370 -2.504 1.00 98.19 86 VAL A C 1
ATOM 732 O O . VAL A 1 86 ? 0.811 7.040 -2.776 1.00 98.19 86 VAL A O 1
ATOM 735 N N . ASN A 1 87 ? -1.167 6.837 -1.740 1.00 96.38 87 ASN A N 1
ATOM 736 C CA . ASN A 1 87 ? -1.171 8.192 -1.196 1.00 96.38 87 ASN A CA 1
ATOM 737 C C . ASN A 1 87 ? -1.469 8.169 0.300 1.00 96.38 87 ASN A C 1
ATOM 739 O O . ASN A 1 87 ? -2.317 7.407 0.760 1.00 96.38 87 ASN A O 1
ATOM 743 N N . ILE A 1 88 ? -0.807 9.047 1.053 1.00 95.12 88 ILE A N 1
ATOM 744 C CA . ILE A 1 88 ? -1.157 9.308 2.449 1.00 95.12 88 ILE A CA 1
ATOM 745 C C . ILE A 1 88 ? -2.126 10.483 2.499 1.00 95.12 88 ILE A C 1
ATOM 747 O O . ILE A 1 88 ? -1.765 11.619 2.195 1.00 95.12 88 ILE A O 1
ATOM 751 N N . GLU A 1 89 ? -3.346 10.195 2.925 1.00 95.25 89 GLU A N 1
ATOM 752 C CA . GLU A 1 89 ? -4.436 11.149 3.090 1.00 95.25 89 GLU A CA 1
ATOM 753 C C . GLU A 1 89 ? -4.772 11.331 4.567 1.00 95.25 89 GLU A C 1
ATOM 755 O O . GLU A 1 89 ? -4.455 10.478 5.396 1.00 95.25 89 GLU A O 1
ATOM 760 N N . GLY A 1 90 ? -5.457 12.422 4.909 1.00 93.69 90 GLY A N 1
ATOM 761 C CA . GLY A 1 90 ? -6.033 12.553 6.244 1.00 93.69 90 GLY A CA 1
ATOM 762 C C . GLY A 1 90 ? -6.991 11.398 6.558 1.00 93.69 90 GLY A C 1
ATOM 763 O O . GLY A 1 90 ? -7.603 10.805 5.659 1.00 93.69 90 GLY A O 1
ATOM 764 N N . ASP A 1 91 ? -7.162 11.124 7.847 1.00 93.50 91 ASP A N 1
ATOM 765 C CA . ASP A 1 91 ? -8.139 10.165 8.374 1.00 93.50 91 ASP A CA 1
ATOM 766 C C . ASP A 1 91 ? -9.600 10.610 8.168 1.00 93.50 91 ASP A C 1
ATOM 768 O O . ASP A 1 91 ? -10.497 10.096 8.809 1.00 93.50 91 ASP A O 1
ATOM 772 N N . SER A 1 92 ? -9.890 11.551 7.267 1.00 93.75 92 SER A N 1
ATOM 773 C CA . SER A 1 92 ? -11.248 12.022 7.016 1.00 93.75 92 SER A CA 1
ATOM 774 C C . SER A 1 92 ? -12.122 10.963 6.340 1.00 93.75 92 SER A C 1
ATOM 776 O O . SER A 1 92 ? -11.660 10.103 5.576 1.00 93.75 92 SER A O 1
ATOM 778 N N . VAL A 1 93 ? -13.426 11.084 6.589 1.00 95.00 93 VAL A N 1
ATOM 779 C CA . VAL A 1 93 ? -14.451 10.307 5.895 1.00 95.00 93 VAL A CA 1
ATOM 780 C C . VAL A 1 93 ? -14.482 10.710 4.424 1.00 95.00 93 VAL A C 1
ATOM 782 O O . VAL A 1 93 ? -14.506 11.893 4.093 1.00 95.00 93 VAL A O 1
ATOM 785 N N . SER A 1 94 ? -14.529 9.716 3.543 1.00 96.75 94 SER A N 1
ATOM 786 C CA . SER A 1 94 ? -14.909 9.897 2.145 1.00 96.75 94 SER A CA 1
ATOM 787 C C . SER A 1 94 ? -15.855 8.779 1.731 1.00 96.75 94 SER A C 1
ATOM 789 O O . SER A 1 94 ? -15.823 7.691 2.315 1.00 96.75 94 SER A O 1
ATOM 791 N N . GLN A 1 95 ? -16.678 9.039 0.715 1.00 96.69 95 GLN A N 1
ATOM 792 C CA . GLN A 1 95 ? -17.631 8.053 0.207 1.00 96.69 95 GLN A CA 1
ATOM 793 C C . GLN A 1 95 ? -16.918 6.763 -0.227 1.00 96.69 95 GLN A C 1
ATOM 795 O O . GLN A 1 95 ? -17.264 5.685 0.242 1.00 96.69 95 GLN A O 1
ATOM 800 N N . ALA A 1 96 ? -15.832 6.881 -0.999 1.00 97.69 96 ALA A N 1
ATOM 801 C CA . ALA A 1 96 ? -15.049 5.732 -1.454 1.00 97.69 96 ALA A CA 1
ATOM 802 C C . ALA A 1 96 ? -14.436 4.913 -0.299 1.00 97.69 96 ALA A C 1
ATOM 804 O O . ALA A 1 96 ? -14.416 3.685 -0.359 1.00 97.69 96 ALA A O 1
ATOM 805 N N . LYS A 1 97 ? -13.941 5.568 0.766 1.00 98.19 97 LYS A N 1
ATOM 806 C CA . LYS A 1 97 ? -13.406 4.868 1.950 1.00 98.19 97 LYS A CA 1
ATOM 807 C C . LYS A 1 97 ? -14.518 4.108 2.677 1.00 98.19 97 LYS A C 1
ATOM 809 O O . LYS A 1 97 ? -14.315 2.962 3.066 1.00 98.19 97 LYS A O 1
ATOM 814 N N . TYR A 1 98 ? -15.681 4.734 2.838 1.00 97.50 98 TYR A N 1
ATOM 815 C CA . TYR A 1 98 ? -16.817 4.133 3.529 1.00 97.50 98 TYR A CA 1
ATOM 816 C C . TYR A 1 98 ? -17.414 2.953 2.746 1.00 97.50 98 TYR A C 1
ATOM 818 O O . TYR A 1 98 ? -17.614 1.888 3.319 1.00 97.50 98 TYR A O 1
ATOM 826 N N . GLU A 1 99 ? -17.606 3.080 1.432 1.00 97.19 99 GLU A N 1
ATOM 827 C CA . GLU A 1 99 ? -18.094 1.986 0.576 1.00 97.19 99 GLU A CA 1
ATOM 828 C C . GLU A 1 99 ? -17.150 0.781 0.574 1.00 97.19 99 GLU A C 1
ATOM 830 O O . GLU A 1 99 ? -17.589 -0.365 0.703 1.00 97.19 99 GLU A O 1
ATOM 835 N N . LEU A 1 100 ? -15.840 1.031 0.479 1.00 97.88 100 LEU A N 1
ATOM 836 C CA . LEU A 1 100 ? -14.832 -0.021 0.559 1.00 97.88 100 LEU A CA 1
ATOM 837 C C . LEU A 1 100 ? -14.862 -0.725 1.922 1.00 97.88 100 LEU A C 1
ATOM 839 O O . LEU A 1 100 ? -14.776 -1.952 1.987 1.00 97.88 100 LEU A O 1
ATOM 843 N N . PHE A 1 101 ? -15.010 0.044 3.002 1.00 97.19 101 PHE A N 1
ATOM 844 C CA . PHE A 1 101 ? -15.152 -0.487 4.352 1.00 97.19 101 PHE A CA 1
ATOM 845 C C . PHE A 1 101 ? -16.393 -1.379 4.480 1.00 97.19 101 PHE A C 1
ATOM 847 O O . PHE A 1 101 ? -16.265 -2.516 4.930 1.00 97.19 101 PHE A O 1
ATOM 854 N N . LEU A 1 102 ? -17.562 -0.928 4.013 1.00 96.25 102 LEU A N 1
ATOM 855 C CA . LEU A 1 102 ? -18.790 -1.731 4.021 1.00 96.25 102 LEU A CA 1
ATOM 856 C C . LEU A 1 102 ? -18.616 -3.034 3.234 1.00 96.25 102 LEU A C 1
ATOM 858 O O . LEU A 1 102 ? -18.911 -4.112 3.750 1.00 96.25 102 LEU A O 1
ATOM 862 N N . LYS A 1 103 ? -18.059 -2.958 2.015 1.00 96.06 103 LYS A N 1
ATOM 863 C CA . LYS A 1 103 ? -17.784 -4.145 1.187 1.00 96.06 103 LYS A CA 1
ATOM 864 C C . LYS A 1 103 ? -16.910 -5.152 1.938 1.00 96.06 103 LYS A C 1
ATOM 866 O O . LYS A 1 103 ? -17.194 -6.353 1.916 1.00 96.06 103 LYS A O 1
ATOM 871 N N . TYR A 1 104 ? -15.871 -4.668 2.616 1.00 95.50 104 TYR A N 1
ATOM 872 C CA . TYR A 1 104 ? -14.983 -5.498 3.420 1.00 95.50 104 TYR A CA 1
ATOM 873 C C . TYR A 1 104 ? -15.707 -6.121 4.622 1.00 95.50 104 TYR A C 1
ATOM 875 O O . TYR A 1 104 ? -15.675 -7.344 4.768 1.00 95.50 104 TYR A O 1
ATOM 883 N N . GLN A 1 105 ? -16.422 -5.337 5.437 1.00 93.62 105 GLN A N 1
ATOM 884 C CA . GLN A 1 105 ? -17.157 -5.860 6.598 1.00 93.62 105 GLN A CA 1
ATOM 885 C C . GLN A 1 105 ? -18.168 -6.941 6.185 1.00 93.62 105 GLN A C 1
ATOM 887 O O . GLN A 1 105 ? -18.182 -8.035 6.753 1.00 93.62 105 GLN A O 1
ATOM 892 N N . THR A 1 106 ? -18.930 -6.719 5.116 1.00 92.94 106 THR A N 1
ATOM 893 C CA . THR A 1 106 ? -19.931 -7.690 4.659 1.00 92.94 106 THR A CA 1
ATOM 894 C C . THR A 1 106 ? -19.314 -8.966 4.100 1.00 92.94 106 THR A C 1
ATOM 896 O O . THR A 1 106 ? -19.737 -10.073 4.436 1.00 92.94 106 THR A O 1
ATOM 899 N N . LYS A 1 107 ? -18.290 -8.870 3.249 1.00 92.81 107 LYS A N 1
ATOM 900 C CA . LYS A 1 107 ? -17.730 -10.068 2.601 1.00 92.81 107 LYS A CA 1
ATOM 901 C C . LYS A 1 107 ? -16.772 -10.834 3.505 1.00 92.81 107 LYS A C 1
ATOM 903 O O . LYS A 1 107 ? -16.802 -12.068 3.496 1.00 92.81 107 LYS A O 1
ATOM 908 N N . VAL A 1 108 ? -15.953 -10.118 4.272 1.00 88.44 108 VAL A N 1
ATOM 909 C CA . VAL A 1 108 ? -14.835 -10.672 5.044 1.00 88.44 108 VAL A CA 1
ATOM 910 C C . VAL A 1 108 ? -15.215 -10.905 6.506 1.00 88.44 108 VAL A C 1
ATOM 912 O O . VAL A 1 108 ? -14.776 -11.908 7.076 1.00 88.44 108 VAL A O 1
ATOM 915 N N . HIS A 1 109 ? -16.025 -10.032 7.113 1.00 87.00 109 HIS A N 1
ATOM 916 C CA . HIS A 1 109 ? -16.514 -10.187 8.493 1.00 87.00 109 HIS A CA 1
ATOM 917 C C . HIS A 1 109 ? -17.932 -10.769 8.592 1.00 87.00 109 HIS A C 1
ATOM 919 O O . HIS A 1 109 ? -18.314 -11.196 9.675 1.00 87.00 109 HIS A O 1
ATOM 925 N N . LYS A 1 110 ? -18.658 -10.898 7.468 1.00 89.81 110 LYS A N 1
ATOM 926 C CA . LYS A 1 110 ? -20.042 -11.417 7.413 1.00 89.81 110 LYS A CA 1
ATOM 927 C C . LYS A 1 110 ? -21.031 -10.580 8.230 1.00 89.81 110 LYS A C 1
ATOM 929 O O . LYS A 1 110 ? -22.044 -11.093 8.689 1.00 89.81 110 LYS A O 1
ATOM 934 N N . GLU A 1 111 ? -20.730 -9.297 8.394 1.00 88.81 111 GLU A N 1
ATOM 935 C CA . GLU A 1 111 ? -21.588 -8.337 9.085 1.00 88.81 111 GLU A CA 1
ATOM 936 C C . GLU A 1 111 ? -22.600 -7.719 8.110 1.00 88.81 111 GLU A C 1
ATOM 938 O O . GLU A 1 111 ? -22.295 -7.504 6.931 1.00 88.81 111 GLU A O 1
ATOM 943 N N . ASP A 1 112 ? -23.804 -7.411 8.593 1.00 84.69 112 ASP A N 1
ATOM 944 C CA . ASP A 1 112 ? -24.815 -6.734 7.778 1.00 84.69 112 ASP A CA 1
ATOM 945 C C . ASP A 1 112 ? -24.428 -5.265 7.545 1.00 84.69 112 ASP A C 1
ATOM 947 O O . ASP A 1 112 ? -23.960 -4.585 8.463 1.00 84.69 112 ASP A O 1
ATOM 951 N N . VAL A 1 113 ? -24.650 -4.765 6.326 1.00 83.62 113 VAL A N 1
ATOM 952 C CA . VAL A 1 113 ? -24.407 -3.365 5.946 1.00 83.62 113 VAL A CA 1
ATOM 953 C C . VAL A 1 113 ? -25.214 -2.405 6.826 1.00 83.62 113 VAL A C 1
ATOM 955 O O . VAL A 1 113 ? -24.705 -1.343 7.181 1.00 83.62 113 VAL A O 1
ATOM 958 N N . SER A 1 114 ? -26.430 -2.780 7.242 1.00 85.69 114 SER A N 1
ATOM 959 C CA . SER A 1 114 ? -27.284 -1.961 8.113 1.00 85.69 114 SER A CA 1
ATOM 960 C C . SER A 1 114 ? -26.675 -1.717 9.496 1.00 85.69 114 SER A C 1
ATOM 962 O O . SER A 1 114 ? -27.071 -0.779 10.187 1.00 85.69 114 SER A O 1
ATOM 964 N N . THR A 1 115 ? -25.708 -2.545 9.902 1.00 84.88 115 THR A N 1
ATOM 965 C CA . THR A 1 115 ? -24.979 -2.417 11.173 1.00 84.88 115 THR A CA 1
ATOM 966 C C . THR A 1 115 ? -24.066 -1.193 11.183 1.00 84.88 115 THR A C 1
ATOM 968 O O . THR A 1 115 ? -23.756 -0.659 12.245 1.00 84.88 115 THR A O 1
ATOM 971 N N . TRP A 1 116 ? -23.626 -0.736 10.010 1.00 90.06 116 TRP A N 1
ATOM 972 C CA . TRP A 1 116 ? -22.578 0.267 9.889 1.00 90.06 116 TRP A CA 1
ATOM 973 C C . TRP A 1 116 ? -23.115 1.565 9.320 1.00 90.06 116 TRP A C 1
ATOM 975 O O . TRP A 1 116 ? -23.218 1.716 8.105 1.00 90.06 116 TRP A O 1
ATOM 985 N N . GLN A 1 117 ? -23.368 2.553 10.178 1.00 93.12 117 GLN A N 1
ATOM 986 C CA . GLN A 1 117 ? -23.649 3.912 9.722 1.00 93.12 117 GLN A CA 1
ATOM 987 C C . GLN A 1 117 ? -22.338 4.681 9.519 1.00 93.12 117 GLN A C 1
ATOM 989 O O . GLN A 1 117 ? -21.297 4.378 10.111 1.00 93.12 117 GLN A O 1
ATOM 994 N N . GLN A 1 118 ? -22.378 5.743 8.715 1.00 93.69 118 GLN A N 1
ATOM 995 C CA . GLN A 1 118 ? -21.193 6.562 8.441 1.00 93.69 118 GLN A CA 1
ATOM 996 C C . GLN A 1 118 ? -20.580 7.169 9.720 1.00 93.69 118 GLN A C 1
ATOM 998 O O . GLN A 1 118 ? -19.362 7.332 9.811 1.00 93.69 118 GLN A O 1
ATOM 1003 N N . LYS A 1 119 ? -21.402 7.465 10.737 1.00 94.25 119 LYS A N 1
ATOM 1004 C CA . LYS A 1 119 ? -20.933 7.946 12.048 1.00 94.25 119 LYS A CA 1
ATOM 1005 C C . LYS A 1 119 ? -20.086 6.903 12.788 1.00 94.25 119 LYS A C 1
ATOM 1007 O O . LYS A 1 119 ? -19.129 7.278 13.460 1.00 94.25 119 LYS A O 1
ATOM 1012 N N . ASP A 1 120 ? -20.404 5.618 12.632 1.00 93.62 120 ASP A N 1
ATOM 1013 C CA . ASP A 1 120 ? -19.693 4.513 13.279 1.00 93.62 120 ASP A CA 1
ATOM 1014 C C . ASP A 1 120 ? -18.346 4.297 12.595 1.00 93.62 120 ASP A C 1
ATOM 1016 O O . ASP A 1 120 ? -17.318 4.234 13.266 1.00 93.62 120 ASP A O 1
ATOM 1020 N N . PHE A 1 121 ? -18.329 4.332 11.257 1.00 94.19 121 PHE A N 1
ATOM 1021 C CA . PHE A 1 121 ? -17.094 4.379 10.473 1.00 94.19 121 PHE A CA 1
ATOM 1022 C C . PHE A 1 121 ? -16.208 5.563 10.888 1.00 94.19 121 PHE A C 1
ATOM 1024 O O . PHE A 1 121 ? -15.022 5.383 11.160 1.00 94.19 121 PHE A O 1
ATOM 1031 N N . LYS A 1 122 ? -16.786 6.767 11.015 1.00 95.31 122 LYS A N 1
ATOM 1032 C CA . LYS A 1 122 ? -16.048 7.964 11.439 1.00 95.31 122 LYS A CA 1
ATOM 1033 C C . LYS A 1 122 ? -15.455 7.805 12.838 1.00 95.31 122 LYS A C 1
ATOM 1035 O O . LYS A 1 122 ? -14.289 8.127 13.058 1.00 95.31 122 LYS A O 1
ATOM 1040 N N . ARG A 1 123 ? -16.255 7.332 13.794 1.00 93.62 123 ARG A N 1
ATOM 1041 C CA . ARG A 1 123 ? -15.807 7.107 15.172 1.00 93.62 123 ARG A CA 1
ATOM 1042 C C . ARG A 1 123 ? -14.692 6.066 15.227 1.00 93.62 123 ARG A C 1
ATOM 1044 O O . ARG A 1 123 ? -13.760 6.229 16.003 1.00 93.62 123 ARG A O 1
ATOM 1051 N N . PHE A 1 124 ? -14.798 5.017 14.416 1.00 93.12 124 PHE A N 1
ATOM 1052 C CA . PHE A 1 124 ? -13.858 3.906 14.430 1.00 93.12 124 PHE A CA 1
ATOM 1053 C C . PHE A 1 124 ? -12.533 4.237 13.733 1.00 93.12 124 PHE A C 1
ATOM 1055 O O . PHE A 1 124 ? -11.478 3.926 14.275 1.00 93.12 124 PHE A O 1
ATOM 1062 N N . LEU A 1 125 ? -12.574 4.871 12.556 1.00 95.06 125 LEU A N 1
ATOM 1063 C CA . LEU A 1 125 ? -11.404 5.003 11.678 1.00 95.06 125 LEU A CA 1
ATOM 1064 C C . LEU A 1 125 ? -10.998 6.452 11.381 1.00 95.06 125 LEU A C 1
ATOM 1066 O O . LEU A 1 125 ? -9.927 6.666 10.836 1.00 95.06 125 LEU A O 1
ATOM 1070 N N . CYS A 1 126 ? -11.806 7.448 11.752 1.00 94.00 126 CYS A N 1
ATOM 1071 C CA . CYS A 1 126 ? -11.589 8.860 11.398 1.00 94.00 126 CYS A CA 1
ATOM 1072 C C . CYS A 1 126 ? -11.515 9.806 12.605 1.00 94.00 126 CYS A C 1
ATOM 1074 O O . CYS A 1 126 ? -11.786 11.002 12.482 1.00 94.00 126 CYS A O 1
ATOM 1076 N N . SER A 1 127 ? -11.280 9.256 13.795 1.00 92.31 127 SER A N 1
ATOM 1077 C CA . SER A 1 127 ? -11.265 9.999 15.062 1.00 92.31 127 SER A CA 1
ATOM 1078 C C . SER A 1 127 ? -9.965 9.751 15.827 1.00 92.31 127 SER A C 1
ATOM 1080 O O . SER A 1 127 ? -9.977 9.610 17.049 1.00 92.31 127 SER A O 1
ATOM 1082 N N . GLY A 1 128 ? -8.858 9.621 15.092 1.00 90.06 128 GLY A N 1
ATOM 1083 C CA . GLY A 1 128 ? -7.565 9.266 15.655 1.00 90.06 128 GLY A CA 1
ATOM 1084 C C . GLY A 1 128 ? -6.812 10.447 16.279 1.00 90.06 128 GLY A C 1
ATOM 1085 O O . GLY A 1 128 ? -7.375 11.479 16.651 1.00 90.06 128 GLY A O 1
ATOM 1086 N N . LEU A 1 129 ? -5.498 10.285 16.409 1.00 92.19 129 LEU A N 1
ATOM 1087 C CA . LEU A 1 129 ? -4.570 11.297 16.893 1.00 92.19 129 LEU A CA 1
ATOM 1088 C C . LEU A 1 129 ? -4.636 12.570 16.039 1.00 92.19 129 LEU A C 1
ATOM 1090 O O . LEU A 1 129 ? -4.608 12.528 14.804 1.00 92.19 129 LEU A O 1
ATOM 1094 N N . LYS A 1 130 ? -4.625 13.727 16.711 1.00 90.88 130 LYS A N 1
ATOM 1095 C CA . LYS A 1 130 ? -4.542 15.029 16.040 1.00 90.88 130 LYS A CA 1
ATOM 1096 C C . LYS A 1 130 ? -3.296 15.080 15.157 1.00 90.88 130 LYS A C 1
ATOM 1098 O O . LYS A 1 130 ? -2.190 14.794 15.612 1.00 90.88 130 LYS A O 1
ATOM 1103 N N . ARG A 1 131 ? -3.488 15.465 13.897 1.00 90.31 131 ARG A N 1
ATOM 1104 C CA . ARG A 1 131 ? -2.386 15.681 12.960 1.00 90.31 131 ARG A CA 1
ATOM 1105 C C . ARG A 1 131 ? -1.608 16.936 13.325 1.00 90.31 131 ARG A C 1
ATOM 1107 O O . ARG A 1 131 ? -2.221 17.956 13.643 1.00 90.31 131 ARG A O 1
ATOM 1114 N N . SER A 1 132 ? -0.280 16.874 13.226 1.00 78.62 132 SER A N 1
ATOM 1115 C CA . SER A 1 132 ? 0.511 18.101 13.132 1.00 78.62 132 SER A CA 1
ATOM 1116 C C . SER A 1 132 ? 0.111 18.840 11.846 1.00 78.62 132 SER A C 1
ATOM 1118 O O . SER A 1 132 ? -0.234 18.180 10.854 1.00 78.62 132 SER A O 1
ATOM 1120 N N . PRO A 1 133 ? 0.088 20.185 11.834 1.00 61.38 133 PRO A N 1
ATOM 1121 C CA . PRO A 1 133 ? -0.096 20.920 10.594 1.00 61.38 133 PRO A CA 1
ATOM 1122 C C . PRO A 1 133 ? 1.015 20.489 9.636 1.00 61.38 133 PRO A C 1
ATOM 1124 O O . PRO A 1 133 ? 2.196 20.697 9.893 1.00 61.38 133 PRO A O 1
ATOM 1127 N N . ALA A 1 134 ? 0.627 19.803 8.564 1.00 55.41 134 ALA A N 1
ATOM 1128 C CA . ALA A 1 134 ? 1.551 19.406 7.522 1.00 55.41 134 ALA A CA 1
ATOM 1129 C C . ALA A 1 134 ? 1.878 20.661 6.715 1.00 55.41 134 ALA A C 1
ATOM 1131 O O . ALA A 1 134 ? 1.202 20.935 5.727 1.00 55.41 134 ALA A O 1
ATOM 1132 N N . ASP A 1 135 ? 2.860 21.447 7.151 1.00 61.16 135 ASP A N 1
ATOM 1133 C CA . ASP A 1 135 ? 3.511 22.374 6.235 1.00 61.16 135 ASP A CA 1
ATOM 1134 C C . ASP A 1 135 ? 4.289 21.518 5.221 1.00 61.16 135 ASP A C 1
ATOM 1136 O O . ASP A 1 135 ? 5.234 20.828 5.611 1.00 61.16 135 ASP A O 1
ATOM 1140 N N . PRO A 1 136 ? 3.909 21.513 3.929 1.00 58.88 136 PRO A N 1
ATOM 1141 C CA . PRO A 1 136 ? 4.594 20.726 2.907 1.00 58.88 136 PRO A CA 1
ATOM 1142 C C . PRO A 1 136 ? 6.067 21.115 2.727 1.00 58.88 136 PRO A C 1
ATOM 1144 O O . PRO A 1 136 ? 6.810 20.376 2.085 1.00 58.88 136 PRO A O 1
ATOM 1147 N N . LYS A 1 137 ? 6.477 22.282 3.244 1.00 61.38 137 LYS A N 1
ATOM 1148 C CA . LYS A 1 137 ? 7.856 22.784 3.221 1.00 61.38 137 LYS A CA 1
ATOM 1149 C C . LYS A 1 137 ? 8.617 22.510 4.518 1.00 61.38 137 LYS A C 1
ATOM 1151 O O . LYS A 1 137 ? 9.826 22.731 4.556 1.00 61.38 137 LYS A O 1
ATOM 1156 N N . SER A 1 138 ? 7.939 22.043 5.563 1.00 66.44 138 SER A N 1
ATOM 1157 C CA . SER A 1 138 ? 8.581 21.714 6.828 1.00 66.44 138 SER A CA 1
ATOM 1158 C C . SER A 1 138 ? 9.267 20.354 6.739 1.00 66.44 138 SER A C 1
ATOM 1160 O O . SER A 1 138 ? 8.696 19.374 6.264 1.00 66.44 138 SER A O 1
ATOM 1162 N N . ALA A 1 139 ? 10.503 20.290 7.235 1.00 68.25 139 ALA A N 1
ATOM 1163 C CA . ALA A 1 139 ? 11.234 19.038 7.422 1.00 68.25 139 ALA A CA 1
ATOM 1164 C C . ALA A 1 139 ? 10.714 18.225 8.627 1.00 68.25 139 ALA A C 1
ATOM 1166 O O . ALA A 1 139 ? 11.273 17.178 8.961 1.00 68.25 139 ALA A O 1
ATOM 1167 N N . GLU A 1 140 ? 9.675 18.707 9.316 1.00 77.25 140 GLU A N 1
ATOM 1168 C CA . GLU A 1 140 ? 9.096 18.021 10.461 1.00 77.25 140 GLU A CA 1
ATOM 1169 C C . GLU A 1 140 ? 8.445 16.693 10.069 1.00 77.25 140 GLU A C 1
ATOM 1171 O O . GLU A 1 140 ? 7.817 16.531 9.019 1.00 77.25 140 GLU A O 1
ATOM 1176 N N . LYS A 1 141 ? 8.565 15.718 10.974 1.00 84.31 141 LYS A N 1
ATOM 1177 C CA . LYS A 1 141 ? 7.917 14.420 10.805 1.00 84.31 141 LYS A CA 1
ATOM 1178 C C . LYS A 1 141 ? 6.404 14.602 10.742 1.00 84.31 141 LYS A C 1
ATOM 1180 O O . LYS A 1 141 ? 5.805 15.314 11.546 1.00 84.31 141 LYS A O 1
ATOM 1185 N N . LYS A 1 142 ? 5.766 13.869 9.833 1.00 89.00 142 LYS A N 1
ATOM 1186 C CA . LYS A 1 142 ? 4.308 13.814 9.744 1.00 89.00 142 LYS A CA 1
ATOM 1187 C C . LYS A 1 142 ? 3.752 13.089 10.978 1.00 89.00 142 LYS A C 1
ATOM 1189 O O . LYS A 1 142 ? 4.071 11.925 11.195 1.00 89.00 142 LYS A O 1
ATOM 1194 N N . LEU A 1 143 ? 2.944 13.746 11.805 1.00 93.75 143 LEU A N 1
ATOM 1195 C CA . LEU A 1 143 ? 2.382 13.138 13.018 1.00 93.75 143 LEU A CA 1
ATOM 1196 C C . LEU A 1 143 ? 0.853 13.077 12.960 1.00 93.75 143 LEU A C 1
ATOM 1198 O O . LEU A 1 143 ? 0.221 13.777 12.167 1.00 93.75 143 LEU A O 1
ATOM 1202 N N . GLY A 1 144 ? 0.266 12.222 13.794 1.00 95.25 144 GLY A N 1
ATOM 1203 C CA . GLY A 1 144 ? -1.179 12.026 13.935 1.00 95.25 144 GLY A CA 1
ATOM 1204 C C . GLY A 1 144 ? -1.728 10.879 13.091 1.00 95.25 144 GLY A C 1
ATOM 1205 O O . GLY A 1 144 ? -0.963 10.041 12.613 1.00 95.25 144 GLY A O 1
ATOM 1206 N N . SER A 1 145 ? -3.049 10.842 12.914 1.00 96.12 145 SER A N 1
ATOM 1207 C CA . SER A 1 145 ? -3.724 9.763 12.185 1.00 96.12 145 SER A CA 1
ATOM 1208 C C . SER A 1 145 ? -3.940 10.077 10.708 1.00 96.12 145 SER A C 1
ATOM 1210 O O . SER A 1 145 ? -4.366 11.176 10.316 1.00 96.12 145 SER A O 1
ATOM 1212 N N . TRP A 1 146 ? -3.633 9.075 9.887 1.00 96.88 146 TRP A N 1
ATOM 1213 C CA . TRP A 1 146 ? -3.615 9.143 8.433 1.00 96.88 146 TRP A CA 1
ATOM 1214 C C . TRP A 1 146 ? -4.134 7.847 7.809 1.00 96.88 146 TRP A C 1
ATOM 1216 O O . TRP A 1 146 ? -4.030 6.765 8.381 1.00 96.88 146 TRP A O 1
ATOM 1226 N N . HIS A 1 147 ? -4.644 7.951 6.588 1.00 97.69 147 HIS A N 1
ATOM 1227 C CA . HIS A 1 147 ? -5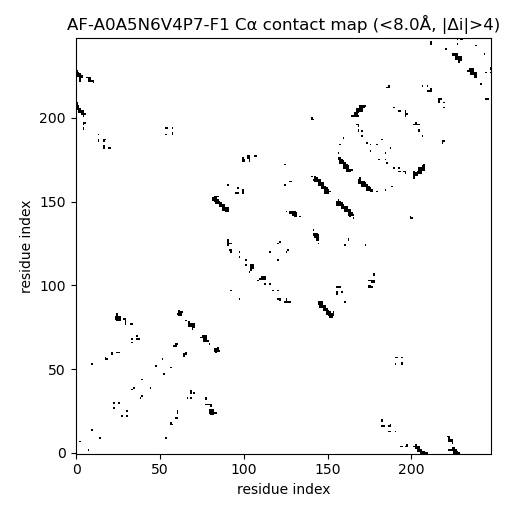.044 6.822 5.760 1.00 97.69 147 HIS A CA 1
ATOM 1228 C C . HIS A 1 147 ? -4.074 6.665 4.593 1.00 97.69 147 HIS A C 1
ATOM 1230 O O . HIS A 1 147 ? -4.012 7.522 3.710 1.00 97.69 147 HIS A O 1
ATOM 1236 N N . GLN A 1 148 ? -3.352 5.549 4.551 1.00 98.19 148 GLN A N 1
ATOM 1237 C CA . GLN A 1 148 ? -2.596 5.142 3.373 1.00 98.19 148 GLN A CA 1
ATOM 1238 C C . GLN A 1 148 ? -3.543 4.439 2.398 1.00 98.19 148 GLN A C 1
ATOM 1240 O O . GLN A 1 148 ? -4.003 3.323 2.642 1.00 98.19 148 GLN A O 1
ATOM 1245 N N . CYS A 1 149 ? -3.868 5.136 1.316 1.00 98.50 149 CYS A N 1
ATOM 1246 C CA . CYS A 1 149 ? -4.874 4.763 0.332 1.00 98.50 149 CYS A CA 1
ATOM 1247 C C . CYS A 1 149 ? -4.208 4.172 -0.910 1.00 98.50 149 CYS A C 1
ATOM 1249 O O . CYS A 1 149 ? -3.329 4.803 -1.496 1.00 98.50 149 CYS A O 1
ATOM 1251 N N . TYR A 1 150 ? -4.655 2.985 -1.319 1.00 98.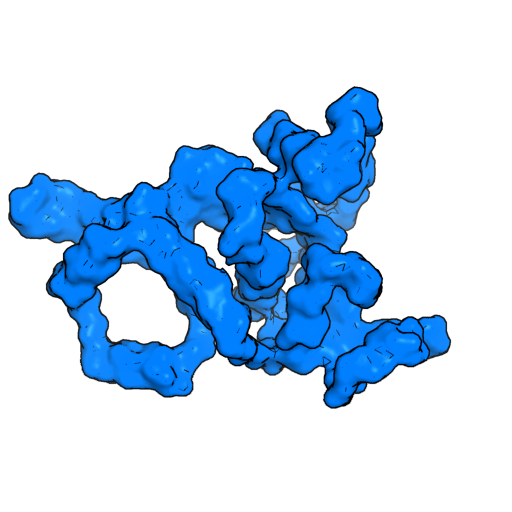69 150 TYR A N 1
ATOM 1252 C CA . TYR A 1 150 ? -4.136 2.249 -2.469 1.00 98.69 150 TYR A CA 1
ATOM 1253 C C . TYR A 1 150 ? -5.163 2.284 -3.593 1.00 98.69 150 TYR A C 1
ATOM 1255 O O . TYR A 1 150 ? -6.292 1.812 -3.418 1.00 98.69 150 TYR A O 1
ATOM 1263 N N . ARG A 1 151 ? -4.776 2.826 -4.744 1.00 98.69 151 ARG A N 1
ATOM 1264 C CA . ARG A 1 151 ? -5.629 2.936 -5.924 1.00 98.69 151 ARG A CA 1
ATOM 1265 C C . ARG A 1 151 ? -5.069 2.129 -7.078 1.00 98.69 151 ARG A C 1
ATOM 1267 O O . ARG A 1 151 ? -3.872 2.179 -7.336 1.00 98.69 151 ARG A O 1
ATOM 1274 N N . LEU A 1 152 ? -5.945 1.414 -7.770 1.00 98.56 152 LEU A N 1
ATOM 1275 C CA . LEU A 1 152 ? -5.640 0.713 -9.010 1.00 98.56 152 LEU A CA 1
ATOM 1276 C C . LEU A 1 152 ? -6.609 1.208 -10.079 1.00 98.56 152 LEU A C 1
ATOM 1278 O O . LEU A 1 152 ? -7.821 1.142 -9.884 1.00 98.56 152 LEU A O 1
ATOM 1282 N N . ASP A 1 153 ? -6.072 1.764 -11.160 1.00 98.25 153 ASP A N 1
ATOM 1283 C CA . ASP A 1 153 ? -6.832 2.365 -12.262 1.00 98.25 153 ASP A CA 1
ATOM 1284 C C . ASP A 1 153 ? -7.861 3.399 -11.772 1.00 98.25 153 ASP A C 1
ATOM 1286 O O . ASP A 1 153 ? -9.011 3.442 -12.200 1.00 98.25 153 ASP A O 1
ATOM 1290 N N . GLY A 1 154 ? -7.450 4.217 -10.797 1.00 97.75 154 GLY A N 1
ATOM 1291 C CA . GLY A 1 154 ? -8.287 5.239 -10.164 1.00 97.75 154 GLY A CA 1
ATOM 1292 C C . GLY A 1 154 ? -9.268 4.717 -9.104 1.00 97.75 154 GLY A C 1
ATOM 1293 O O . GLY A 1 154 ? -9.774 5.511 -8.310 1.00 97.75 154 GLY A O 1
ATOM 1294 N N . LYS A 1 155 ? -9.500 3.401 -9.009 1.00 98.06 155 LYS A N 1
ATOM 1295 C CA . LYS A 1 155 ? -10.375 2.798 -7.993 1.00 98.06 155 LYS A CA 1
ATOM 1296 C C . LYS A 1 155 ? -9.627 2.595 -6.677 1.00 98.06 155 LYS A C 1
ATOM 1298 O O . LYS A 1 155 ? -8.551 2.009 -6.665 1.00 98.06 155 LYS A O 1
ATOM 1303 N N . LEU A 1 156 ? -10.215 3.013 -5.553 1.00 98.56 156 LEU A N 1
ATOM 1304 C CA . LEU A 1 156 ? -9.686 2.725 -4.214 1.00 98.56 156 LEU A CA 1
ATOM 1305 C C . LEU A 1 156 ? -9.904 1.243 -3.871 1.00 98.56 156 LEU A C 1
ATOM 1307 O O . LEU A 1 156 ? -11.043 0.795 -3.766 1.00 98.56 156 LEU A O 1
ATOM 1311 N N . ILE A 1 157 ? -8.814 0.491 -3.706 1.00 98.50 157 ILE A N 1
ATOM 1312 C CA . ILE A 1 157 ? -8.851 -0.966 -3.491 1.00 98.50 157 ILE A CA 1
ATOM 1313 C C . ILE A 1 157 ? -8.366 -1.394 -2.109 1.00 98.50 157 ILE A C 1
ATOM 1315 O O . ILE A 1 157 ? -8.663 -2.504 -1.686 1.00 98.50 157 ILE A O 1
ATOM 1319 N N . ALA A 1 158 ? -7.635 -0.546 -1.388 1.00 98.56 158 ALA A N 1
ATOM 1320 C CA . ALA A 1 158 ? -7.266 -0.799 -0.001 1.00 98.56 158 ALA A CA 1
ATOM 1321 C C . ALA A 1 158 ? -7.032 0.508 0.752 1.00 98.56 158 ALA A C 1
ATOM 1323 O O . ALA A 1 158 ? -6.673 1.531 0.161 1.00 98.56 158 ALA A O 1
ATOM 1324 N N . VAL A 1 159 ? -7.207 0.456 2.068 1.00 98.62 159 VAL A N 1
ATOM 1325 C CA . VAL A 1 159 ? -6.891 1.541 2.995 1.00 98.62 159 VAL A CA 1
ATOM 1326 C C . VAL A 1 159 ? -6.251 0.941 4.239 1.00 98.62 159 VAL A C 1
ATOM 1328 O O . VAL A 1 159 ? -6.856 0.105 4.911 1.00 98.62 159 VAL A O 1
ATOM 1331 N N . ALA A 1 160 ? -5.037 1.388 4.555 1.00 98.06 160 ALA A N 1
ATOM 1332 C CA . ALA A 1 160 ? -4.420 1.165 5.856 1.00 98.06 160 ALA A CA 1
ATOM 1333 C C . ALA A 1 160 ? -4.593 2.422 6.718 1.00 98.06 160 ALA A C 1
ATOM 1335 O O . ALA A 1 160 ? -4.263 3.529 6.291 1.00 98.06 160 ALA A O 1
ATOM 1336 N N . VAL A 1 161 ? -5.131 2.245 7.918 1.00 97.56 161 VAL A N 1
ATOM 1337 C CA . VAL A 1 161 ? -5.327 3.286 8.930 1.00 97.56 161 VAL A CA 1
ATOM 1338 C C . VAL A 1 161 ? -4.106 3.295 9.833 1.00 97.56 161 VAL A C 1
ATOM 1340 O O . VAL A 1 161 ? -3.785 2.275 10.450 1.00 97.56 161 VAL A O 1
ATOM 1343 N N . LEU A 1 162 ? -3.406 4.426 9.861 1.00 97.19 162 LEU A N 1
ATOM 1344 C CA . LEU A 1 162 ? -2.089 4.565 10.463 1.00 97.19 162 LEU A CA 1
ATOM 1345 C C . LEU A 1 162 ? -2.066 5.685 11.498 1.00 97.19 162 LEU A C 1
ATOM 1347 O O . LEU A 1 162 ? -2.526 6.791 11.220 1.00 97.19 162 LEU A O 1
ATOM 1351 N N . ASP A 1 163 ? -1.405 5.427 12.623 1.00 96.31 163 ASP A N 1
ATOM 1352 C CA . ASP A 1 163 ? -0.984 6.467 13.560 1.00 96.31 163 ASP A CA 1
ATOM 1353 C C . ASP A 1 163 ? 0.519 6.700 13.409 1.00 96.31 163 ASP A C 1
ATOM 1355 O O . ASP A 1 163 ? 1.333 5.805 13.660 1.00 96.31 163 ASP A O 1
ATOM 1359 N N . LEU A 1 164 ? 0.899 7.907 12.993 1.00 95.69 164 LEU A N 1
ATOM 1360 C CA . LEU A 1 164 ? 2.291 8.334 12.889 1.00 95.69 164 LEU A CA 1
ATOM 1361 C C . LEU A 1 164 ? 2.681 9.072 14.171 1.00 95.69 164 LEU A C 1
ATOM 1363 O O . LEU A 1 164 ? 2.152 10.138 14.489 1.00 95.69 164 LEU A O 1
ATOM 1367 N N . MET A 1 165 ? 3.609 8.489 14.921 1.00 94.44 165 MET A N 1
ATOM 1368 C CA . MET A 1 165 ? 4.077 8.981 16.215 1.00 94.44 165 MET A CA 1
ATOM 1369 C C . MET A 1 165 ? 5.579 9.280 16.150 1.00 94.44 165 MET A C 1
ATOM 1371 O O . MET A 1 165 ? 6.275 8.695 15.321 1.00 94.44 165 MET A O 1
ATOM 1375 N N . PRO A 1 166 ? 6.138 10.111 17.049 1.00 91.44 166 PRO A N 1
ATOM 1376 C CA . PRO A 1 166 ? 7.561 10.466 17.003 1.00 91.44 166 PRO A CA 1
ATOM 1377 C C . PRO A 1 166 ? 8.515 9.261 16.961 1.00 91.44 166 PRO A C 1
ATOM 1379 O O . PRO A 1 166 ? 9.556 9.307 16.301 1.00 91.44 166 PRO A O 1
ATOM 1382 N N . SER A 1 167 ? 8.140 8.175 17.645 1.00 88.69 167 SER A N 1
ATOM 1383 C CA . SER A 1 167 ? 8.926 6.945 17.754 1.00 88.69 167 SER A CA 1
ATOM 1384 C C . SER A 1 167 ? 8.602 5.891 16.691 1.00 88.69 167 SER A C 1
ATOM 1386 O O . SER A 1 167 ? 9.360 4.931 16.557 1.00 88.69 167 SER A O 1
ATOM 1388 N N . GLY A 1 168 ? 7.505 6.015 15.936 1.00 94.38 168 GLY A N 1
ATOM 1389 C CA . GLY A 1 168 ? 7.088 4.930 15.054 1.00 94.38 168 GLY A CA 1
ATOM 1390 C C . GLY A 1 168 ? 5.804 5.134 14.257 1.00 94.38 168 GLY A C 1
ATOM 1391 O O . GLY A 1 168 ? 5.009 6.024 14.541 1.00 94.38 168 GLY A O 1
ATOM 1392 N N . VAL A 1 169 ? 5.584 4.232 13.303 1.00 96.94 169 VAL A N 1
ATOM 1393 C CA . VAL A 1 169 ? 4.334 4.078 12.543 1.00 96.94 169 VAL A CA 1
ATOM 1394 C C . VAL A 1 169 ? 3.532 2.929 13.138 1.00 96.94 169 VAL A C 1
ATOM 1396 O O . VAL A 1 169 ? 4.060 1.828 13.286 1.00 96.94 169 VAL A O 1
ATOM 1399 N N . SER A 1 170 ? 2.263 3.152 13.468 1.00 95.94 170 SER A N 1
ATOM 1400 C CA . SER A 1 170 ? 1.361 2.115 13.971 1.00 95.94 170 SER A CA 1
ATOM 1401 C C . SER A 1 170 ? 0.267 1.782 12.969 1.00 95.94 170 SER A C 1
ATOM 1403 O O . SER A 1 170 ? -0.488 2.654 12.560 1.00 95.94 170 SER A O 1
ATOM 1405 N N . SER A 1 171 ? 0.178 0.503 12.603 1.00 95.25 171 SER A N 1
ATOM 1406 C CA . SER A 1 171 ? -0.876 -0.065 11.763 1.00 95.25 171 SER A CA 1
ATOM 1407 C C . SER A 1 171 ? -2.102 -0.379 12.620 1.00 95.25 171 SER A C 1
ATOM 1409 O O . SER A 1 171 ? -2.130 -1.385 13.338 1.00 95.25 171 SER A O 1
ATOM 1411 N N . VAL A 1 172 ? -3.097 0.509 12.589 1.00 94.06 172 VAL A N 1
ATOM 1412 C CA . VAL A 1 172 ? -4.310 0.422 13.415 1.00 94.06 172 VAL A CA 1
ATOM 1413 C C . VAL A 1 172 ? -5.291 -0.574 12.808 1.00 94.06 172 VAL A C 1
ATOM 1415 O O . VAL A 1 172 ? -5.731 -1.513 13.473 1.00 94.06 172 VAL A O 1
ATOM 1418 N N . TYR A 1 173 ? -5.607 -0.392 11.527 1.00 94.25 173 TYR A N 1
ATOM 1419 C CA . TYR A 1 173 ? -6.571 -1.219 10.813 1.00 94.25 173 TYR A CA 1
ATOM 1420 C C . TYR A 1 173 ? -6.250 -1.263 9.321 1.00 94.25 173 TYR A C 1
ATOM 1422 O O . TYR A 1 173 ? -5.666 -0.332 8.777 1.00 94.25 173 TYR A O 1
ATOM 1430 N N . ILE A 1 174 ? -6.654 -2.334 8.645 1.00 95.25 174 ILE A N 1
ATOM 1431 C CA . ILE A 1 174 ? -6.620 -2.407 7.186 1.00 95.25 174 ILE A CA 1
ATOM 1432 C C . ILE A 1 174 ? -7.902 -3.048 6.679 1.00 95.25 174 ILE A C 1
ATOM 1434 O O . ILE A 1 174 ? -8.332 -4.085 7.182 1.00 95.25 174 ILE A O 1
ATOM 1438 N N . PHE A 1 175 ? -8.475 -2.437 5.651 1.00 96.56 175 PHE A N 1
ATOM 1439 C CA . PHE A 1 175 ? -9.593 -2.973 4.893 1.00 96.56 175 PHE A CA 1
ATOM 1440 C C . PHE A 1 175 ? -9.315 -2.797 3.401 1.00 96.56 175 PHE A C 1
ATOM 1442 O O . PHE A 1 175 ? -8.627 -1.864 2.980 1.00 96.56 175 PHE A O 1
ATOM 1449 N N . TYR A 1 176 ? -9.791 -3.740 2.600 1.00 97.88 176 TYR A N 1
ATOM 1450 C CA . TYR A 1 176 ? -9.498 -3.805 1.173 1.00 97.88 176 TYR A CA 1
ATOM 1451 C C . TYR A 1 176 ? -10.660 -4.419 0.404 1.00 97.88 176 TYR A C 1
ATOM 1453 O O . TYR A 1 176 ? -11.567 -5.004 0.988 1.00 97.88 176 TYR A O 1
ATOM 1461 N N . ASP A 1 177 ? -10.640 -4.273 -0.914 1.00 97.75 177 ASP A N 1
ATOM 1462 C CA . ASP A 1 177 ? -11.653 -4.829 -1.791 1.00 97.75 177 ASP A CA 1
ATOM 1463 C C . ASP A 1 177 ? -11.445 -6.358 -1.852 1.00 97.75 177 ASP A C 1
ATOM 1465 O O . ASP A 1 177 ? -10.391 -6.801 -2.315 1.00 97.75 177 ASP A O 1
ATOM 1469 N N . PRO A 1 178 ? -12.412 -7.179 -1.395 1.00 96.12 178 PRO A N 1
ATOM 1470 C CA . PRO A 1 178 ? -12.292 -8.639 -1.364 1.00 96.12 178 PRO A CA 1
ATOM 1471 C C . PRO A 1 178 ? -11.977 -9.284 -2.720 1.00 96.12 178 PRO A C 1
ATOM 1473 O O . PRO A 1 178 ? -11.401 -10.367 -2.748 1.00 96.12 178 PRO A O 1
ATOM 1476 N N . ASP A 1 179 ? -12.268 -8.610 -3.839 1.00 96.31 179 ASP A N 1
ATOM 1477 C CA . ASP A 1 179 ? -11.915 -9.086 -5.188 1.00 96.31 179 ASP A CA 1
ATOM 1478 C C . ASP A 1 179 ? -10.383 -9.130 -5.418 1.00 96.31 179 ASP A C 1
ATOM 1480 O O . ASP A 1 179 ? -9.895 -9.663 -6.419 1.00 96.31 179 ASP A O 1
ATOM 1484 N N . TYR A 1 180 ? -9.619 -8.565 -4.477 1.00 96.19 180 TYR A N 1
ATOM 1485 C CA . TYR A 1 180 ? -8.162 -8.520 -4.445 1.00 96.19 180 TYR A CA 1
ATOM 1486 C C . TYR A 1 180 ? -7.551 -9.346 -3.295 1.00 96.19 180 TYR A C 1
ATOM 1488 O O . TYR A 1 180 ? -6.353 -9.222 -3.021 1.00 96.19 180 TYR A O 1
ATOM 1496 N N . GLU A 1 181 ? -8.328 -10.200 -2.618 1.00 93.50 181 GLU A N 1
ATOM 1497 C CA . GLU A 1 181 ? -7.863 -11.047 -1.504 1.00 93.50 181 GLU A CA 1
ATOM 1498 C C . GLU A 1 181 ? -6.618 -11.885 -1.860 1.00 93.50 181 GLU A C 1
ATOM 1500 O O . GLU A 1 181 ? -5.686 -12.008 -1.059 1.00 93.50 181 GLU A O 1
ATOM 1505 N N . GLN A 1 182 ? -6.539 -12.377 -3.099 1.00 94.81 182 GLN A N 1
ATOM 1506 C CA . GLN A 1 182 ? -5.435 -13.175 -3.643 1.00 94.81 182 GLN A CA 1
ATOM 1507 C C . GLN A 1 182 ? -4.065 -12.475 -3.631 1.00 94.81 182 GLN A C 1
ATOM 1509 O O . GLN A 1 182 ? -3.038 -13.137 -3.833 1.00 94.81 182 GLN A O 1
ATOM 1514 N N . TRP A 1 183 ? -4.037 -11.155 -3.424 1.00 95.19 183 TRP A N 1
ATOM 1515 C CA . TRP A 1 183 ? -2.820 -10.340 -3.369 1.00 95.19 183 TRP A CA 1
ATOM 1516 C C . TRP A 1 183 ? -2.280 -10.132 -1.953 1.00 95.19 183 TRP A C 1
ATOM 1518 O O . TRP A 1 183 ? -1.186 -9.598 -1.796 1.00 95.19 183 TRP A O 1
ATOM 1528 N N . GLU A 1 184 ? -2.993 -10.610 -0.928 1.00 93.44 184 GLU A N 1
ATOM 1529 C CA . GLU A 1 184 ? -2.544 -10.592 0.467 1.00 93.44 184 GLU A CA 1
ATOM 1530 C C . GLU A 1 184 ? -2.227 -9.171 0.977 1.00 93.44 184 GLU A C 1
ATOM 1532 O O . GLU A 1 184 ? -1.144 -8.912 1.512 1.00 93.44 184 GLU A O 1
ATOM 1537 N N . PHE A 1 185 ? -3.184 -8.241 0.844 1.00 93.75 185 PHE A N 1
ATOM 1538 C CA . PHE A 1 185 ? -3.004 -6.820 1.180 1.00 93.75 185 PHE A CA 1
ATOM 1539 C C . PHE A 1 185 ? -2.500 -6.553 2.602 1.00 93.75 185 PHE A C 1
ATOM 1541 O O . PHE A 1 185 ? -1.767 -5.591 2.799 1.00 93.75 185 PHE A O 1
ATOM 1548 N N . GLY A 1 186 ? -2.772 -7.434 3.570 1.00 92.31 186 GLY A N 1
ATOM 1549 C CA . GLY A 1 186 ? -2.165 -7.334 4.902 1.00 92.31 186 GLY A CA 1
ATOM 1550 C C . GLY A 1 186 ? -0.631 -7.417 4.890 1.00 92.31 186 GLY A C 1
ATOM 1551 O O . GLY A 1 186 ? 0.029 -6.716 5.654 1.00 92.31 186 GLY A O 1
ATOM 1552 N N . LYS A 1 187 ? -0.036 -8.241 4.013 1.00 94.56 187 LYS A N 1
ATOM 1553 C CA . LYS A 1 187 ? 1.426 -8.303 3.837 1.00 94.56 187 LYS A CA 1
ATOM 1554 C C . LYS A 1 187 ? 1.940 -7.124 3.022 1.00 94.56 187 LYS A C 1
ATOM 1556 O O . LYS A 1 187 ? 2.971 -6.566 3.383 1.00 94.56 187 LYS A O 1
ATOM 1561 N N . LEU A 1 188 ? 1.260 -6.781 1.923 1.00 96.81 188 LEU A N 1
ATOM 1562 C CA . LEU A 1 188 ? 1.677 -5.675 1.054 1.00 96.81 188 LEU A CA 1
ATOM 1563 C C . LEU A 1 188 ? 1.679 -4.351 1.820 1.00 96.81 188 LEU A C 1
ATOM 1565 O O . LEU A 1 188 ? 2.657 -3.607 1.735 1.00 96.81 188 LEU A O 1
ATOM 1569 N N . SER A 1 189 ? 0.642 -4.101 2.624 1.00 96.94 189 SER A N 1
ATOM 1570 C CA . SER A 1 189 ? 0.563 -2.891 3.432 1.00 96.94 189 SER A CA 1
ATOM 1571 C C . SER A 1 189 ? 1.662 -2.845 4.479 1.00 96.94 189 SER A C 1
ATOM 1573 O O . SER A 1 189 ? 2.379 -1.857 4.544 1.00 96.94 189 SER A O 1
ATOM 1575 N N . ALA A 1 190 ? 1.899 -3.944 5.201 1.00 96.12 190 ALA A N 1
ATOM 1576 C CA . ALA A 1 190 ? 2.961 -4.004 6.195 1.00 96.12 190 ALA A CA 1
ATOM 1577 C C . ALA A 1 190 ? 4.346 -3.730 5.585 1.00 96.12 190 ALA A C 1
ATOM 1579 O O . ALA A 1 190 ? 5.144 -3.009 6.174 1.00 96.12 190 ALA A O 1
ATOM 1580 N N . LEU A 1 191 ? 4.638 -4.250 4.386 1.00 97.06 191 LEU A N 1
ATOM 1581 C CA . LEU A 1 191 ? 5.891 -3.941 3.686 1.00 97.06 191 LEU A CA 1
ATOM 1582 C C . LEU A 1 191 ? 5.992 -2.453 3.322 1.00 97.06 191 LEU A C 1
ATOM 1584 O O . LEU A 1 191 ? 7.046 -1.853 3.532 1.00 97.06 191 LEU A O 1
ATOM 1588 N N . ARG A 1 192 ? 4.908 -1.848 2.819 1.00 97.81 192 ARG A N 1
ATOM 1589 C CA . ARG A 1 192 ? 4.879 -0.419 2.480 1.00 97.81 192 ARG A CA 1
ATOM 1590 C C . ARG A 1 192 ? 4.953 0.478 3.719 1.00 97.81 192 ARG A C 1
ATOM 1592 O O . ARG A 1 192 ? 5.605 1.510 3.667 1.00 97.81 192 ARG A O 1
ATOM 1599 N N . GLU A 1 193 ? 4.339 0.082 4.830 1.00 97.81 193 GLU A N 1
ATOM 1600 C CA . GLU A 1 193 ? 4.357 0.794 6.116 1.00 97.81 193 GLU A CA 1
ATOM 1601 C C . GLU A 1 193 ? 5.739 0.733 6.798 1.00 97.81 193 GLU A C 1
ATOM 1603 O O . GLU A 1 193 ? 6.170 1.699 7.430 1.00 97.81 193 GLU A O 1
ATOM 1608 N N . ILE A 1 194 ? 6.480 -0.370 6.635 1.00 97.06 194 ILE A N 1
ATOM 1609 C CA . ILE A 1 194 ? 7.892 -0.447 7.047 1.00 97.06 194 ILE A CA 1
ATOM 1610 C C . ILE A 1 194 ? 8.746 0.482 6.185 1.00 97.06 194 ILE A C 1
ATOM 1612 O O . ILE A 1 194 ? 9.580 1.204 6.724 1.00 97.06 194 ILE A O 1
ATOM 1616 N N . ALA A 1 195 ? 8.525 0.500 4.869 1.00 97.06 195 ALA A N 1
ATOM 1617 C CA . ALA A 1 195 ? 9.218 1.427 3.979 1.00 97.06 195 ALA A CA 1
ATOM 1618 C C . ALA A 1 195 ? 8.926 2.890 4.353 1.00 97.06 195 ALA A C 1
ATOM 1620 O O . ALA A 1 195 ? 9.863 3.652 4.570 1.00 97.06 195 ALA A O 1
ATOM 1621 N N . LEU A 1 196 ? 7.657 3.229 4.614 1.00 96.69 196 LEU A N 1
ATOM 1622 C CA . LEU A 1 196 ? 7.247 4.532 5.151 1.00 96.69 196 LEU A CA 1
ATOM 1623 C C . LEU A 1 196 ? 7.973 4.870 6.461 1.00 96.69 196 LEU A C 1
ATOM 1625 O O . LEU A 1 196 ? 8.360 6.016 6.681 1.00 96.69 196 LEU A O 1
ATOM 1629 N N . SER A 1 197 ? 8.165 3.879 7.336 1.00 96.38 197 SER A N 1
ATOM 1630 C CA . SER A 1 197 ? 8.889 4.070 8.594 1.00 96.38 197 SER A CA 1
ATOM 1631 C C . SER A 1 197 ? 10.353 4.441 8.344 1.00 96.38 197 SER A C 1
ATOM 1633 O O . SER A 1 197 ? 10.856 5.379 8.953 1.00 96.38 197 SER A O 1
ATOM 1635 N N . ILE A 1 198 ? 11.020 3.756 7.413 1.00 95.44 198 ILE A N 1
ATOM 1636 C CA . ILE A 1 198 ? 12.407 4.047 7.023 1.00 95.44 198 ILE A CA 1
ATOM 1637 C C . ILE A 1 198 ? 12.499 5.432 6.362 1.00 95.44 198 ILE A C 1
ATOM 1639 O O . ILE A 1 198 ? 13.301 6.258 6.790 1.00 95.44 198 ILE A O 1
ATOM 1643 N N . GLU A 1 199 ? 11.649 5.704 5.370 1.00 94.50 199 GLU A N 1
ATOM 1644 C CA . GLU A 1 199 ? 11.588 6.968 4.618 1.00 94.50 199 GLU A CA 1
ATOM 1645 C C . GLU A 1 199 ? 11.337 8.173 5.533 1.00 94.50 199 GLU A C 1
ATOM 1647 O O . GLU A 1 199 ? 12.006 9.197 5.427 1.00 94.50 199 GLU A O 1
ATOM 1652 N N . GLY A 1 200 ? 10.394 8.043 6.468 1.00 92.81 200 GLY A N 1
ATOM 1653 C CA . GLY A 1 200 ? 10.029 9.096 7.414 1.00 92.81 200 GLY A CA 1
ATOM 1654 C C . GLY A 1 200 ? 10.901 9.159 8.670 1.00 92.81 200 GLY A C 1
ATOM 1655 O O . GLY A 1 200 ? 10.584 9.902 9.601 1.00 92.81 200 GLY A O 1
ATOM 1656 N N . SER A 1 201 ? 11.985 8.375 8.733 1.00 93.50 201 SER A N 1
ATOM 1657 C CA . SER A 1 201 ? 12.869 8.285 9.904 1.00 93.50 201 SER A CA 1
ATOM 1658 C C . SER A 1 201 ? 12.121 7.953 11.208 1.00 93.50 201 SER A C 1
ATOM 1660 O O . SER A 1 201 ? 12.428 8.471 12.287 1.00 93.50 201 SER A O 1
ATOM 1662 N N . TYR A 1 202 ? 11.109 7.093 11.121 1.00 94.44 202 TYR A N 1
ATOM 1663 C CA . TYR A 1 202 ? 10.427 6.496 12.261 1.00 94.44 202 TYR A CA 1
ATOM 1664 C C . TYR A 1 202 ? 11.172 5.229 12.687 1.00 94.44 202 TYR A C 1
ATOM 1666 O O . TYR A 1 202 ? 11.380 4.313 11.892 1.00 94.44 202 TYR A O 1
ATOM 1674 N N . GLN A 1 203 ? 11.571 5.158 13.957 1.00 94.88 203 GLN A N 1
ATOM 1675 C CA . GLN A 1 203 ? 12.410 4.060 14.445 1.00 94.88 203 GLN A CA 1
ATOM 1676 C C . GLN A 1 203 ? 11.677 2.712 14.415 1.00 94.88 203 GLN A C 1
ATOM 1678 O O . GLN A 1 203 ? 12.246 1.688 14.031 1.00 94.88 203 GLN A O 1
ATOM 1683 N N . TYR A 1 204 ? 10.407 2.708 14.823 1.00 95.19 204 TYR A N 1
ATOM 1684 C CA . TYR A 1 204 ? 9.632 1.486 14.991 1.00 95.19 204 TYR A CA 1
ATOM 1685 C C . TYR A 1 204 ? 8.438 1.409 14.045 1.00 95.19 204 TYR A C 1
ATOM 1687 O O . TYR A 1 204 ? 7.751 2.393 13.794 1.00 95.19 204 TYR A O 1
ATOM 1695 N N . TYR A 1 205 ? 8.129 0.193 13.613 1.00 96.06 205 TYR A N 1
ATOM 1696 C CA . TYR A 1 205 ? 6.853 -0.150 13.008 1.00 96.06 205 TYR A CA 1
ATOM 1697 C C . TYR A 1 205 ? 6.060 -1.050 13.961 1.00 96.06 205 TYR A C 1
ATOM 1699 O O . TYR A 1 205 ? 6.520 -2.126 14.361 1.00 96.06 205 TYR A O 1
ATOM 1707 N N . TYR A 1 206 ? 4.864 -0.612 14.343 1.00 93.75 206 TYR A N 1
ATOM 1708 C CA . TYR A 1 206 ? 3.933 -1.346 15.188 1.00 93.75 206 TYR A CA 1
ATOM 1709 C C . TYR A 1 206 ? 2.880 -2.015 14.304 1.00 93.75 206 TYR A C 1
ATOM 1711 O O . TYR A 1 206 ? 2.020 -1.361 13.727 1.00 93.75 206 TYR A O 1
ATOM 1719 N N . MET A 1 207 ? 2.894 -3.346 14.244 1.00 88.00 207 MET A N 1
ATOM 1720 C CA . MET A 1 207 ? 1.961 -4.143 13.428 1.00 88.00 207 MET A CA 1
ATOM 1721 C C . MET A 1 207 ? 0.541 -4.228 14.020 1.00 88.00 207 MET A C 1
ATOM 1723 O O . MET A 1 207 ? -0.236 -5.102 13.636 1.00 88.00 207 MET A O 1
ATOM 1727 N N . GLY A 1 208 ? 0.212 -3.392 15.005 1.00 80.62 208 GLY A N 1
ATOM 1728 C CA . GLY A 1 208 ? -1.047 -3.445 15.744 1.00 80.62 208 GLY A CA 1
ATOM 1729 C C . GLY A 1 208 ? -1.215 -4.709 16.598 1.00 80.62 208 GLY A C 1
ATOM 1730 O O . GLY A 1 208 ? -0.248 -5.407 16.950 1.00 80.62 208 GLY A O 1
ATOM 1731 N N . TYR A 1 209 ? -2.473 -4.994 16.944 1.00 74.69 209 TYR A N 1
ATOM 1732 C CA . TYR A 1 209 ? -2.861 -6.189 17.693 1.00 74.69 209 TYR A CA 1
ATOM 1733 C C . TYR A 1 209 ? -2.556 -7.469 16.911 1.00 74.69 209 TYR A C 1
ATOM 1735 O O . TYR A 1 209 ? -2.495 -7.475 15.676 1.00 74.69 209 TYR A O 1
ATOM 1743 N N . TYR A 1 210 ? -2.369 -8.565 17.644 1.00 73.31 210 TYR A N 1
ATOM 1744 C CA . TYR A 1 210 ? -2.184 -9.905 17.100 1.00 73.31 210 TYR A CA 1
ATOM 1745 C C . TYR A 1 210 ? -3.040 -10.899 17.874 1.00 73.31 210 TYR A C 1
ATOM 1747 O O . TYR A 1 210 ? -2.802 -11.135 19.054 1.00 73.31 210 TYR A O 1
ATOM 1755 N N . ILE A 1 211 ? -4.020 -11.487 17.192 1.00 72.44 211 ILE A N 1
ATOM 1756 C CA . ILE A 1 211 ? -4.845 -12.568 17.725 1.00 72.44 211 ILE A CA 1
ATOM 1757 C C . ILE A 1 211 ? -4.386 -13.845 17.029 1.00 72.44 211 ILE A C 1
ATOM 1759 O O . ILE A 1 211 ? -4.613 -14.018 15.832 1.00 72.44 211 ILE A O 1
ATOM 1763 N N . HIS A 1 212 ? -3.706 -14.727 17.763 1.00 65.44 212 HIS A N 1
ATOM 1764 C CA . HIS A 1 212 ? -3.059 -15.913 17.190 1.00 65.44 212 HIS A CA 1
ATOM 1765 C C . HIS A 1 212 ? -4.047 -16.884 16.521 1.00 65.44 212 HIS A C 1
ATOM 1767 O O . HIS A 1 212 ? -3.691 -17.546 15.547 1.00 65.44 212 HIS A O 1
ATOM 1773 N N . SER A 1 213 ? -5.283 -16.953 17.023 1.00 65.56 213 SER A N 1
ATOM 1774 C CA . SER A 1 213 ? -6.362 -17.778 16.473 1.00 65.56 213 SER A CA 1
ATOM 1775 C C . SER A 1 213 ? -6.962 -17.195 15.188 1.00 65.56 213 SER A C 1
ATOM 1777 O O . SER A 1 213 ? -7.588 -17.917 14.414 1.00 65.56 213 SER A O 1
ATOM 1779 N N . CYS A 1 214 ? -6.730 -15.911 14.895 1.00 72.75 214 CYS A N 1
ATOM 1780 C CA . CYS A 1 214 ? -7.241 -15.270 13.692 1.00 72.75 214 CYS A CA 1
ATOM 1781 C C . CYS A 1 214 ? -6.352 -15.597 12.485 1.00 72.75 214 CYS A C 1
ATOM 1783 O O . CYS A 1 214 ? -5.230 -15.101 12.347 1.00 72.75 214 CYS A O 1
ATOM 1785 N N . GLN A 1 215 ? -6.873 -16.404 11.554 1.00 72.88 215 GLN A N 1
ATOM 1786 C CA . GLN A 1 215 ? -6.155 -16.803 10.338 1.00 72.88 215 GLN A CA 1
ATOM 1787 C C . GLN A 1 215 ? -5.647 -15.607 9.521 1.00 72.88 215 GLN A C 1
ATOM 1789 O O . GLN A 1 215 ? -4.517 -15.636 9.034 1.00 72.88 215 GLN A O 1
ATOM 1794 N N . LYS A 1 216 ? -6.437 -14.529 9.462 1.00 75.31 216 LYS A N 1
ATOM 1795 C CA . LYS A 1 216 ? -6.114 -13.285 8.748 1.00 75.31 216 LYS A CA 1
ATOM 1796 C C . LYS A 1 216 ? -4.914 -12.549 9.345 1.00 75.31 216 LYS A C 1
ATOM 1798 O O . LYS A 1 216 ? -4.312 -11.729 8.669 1.00 75.31 216 LYS A O 1
ATOM 1803 N N . MET A 1 217 ? -4.540 -12.841 10.592 1.00 79.62 217 MET A N 1
ATOM 1804 C CA . MET A 1 217 ? -3.439 -12.175 11.293 1.00 79.62 217 MET A CA 1
ATOM 1805 C C . MET A 1 217 ? -2.154 -13.002 11.316 1.00 79.62 217 MET A C 1
ATOM 1807 O O . MET A 1 217 ? -1.102 -12.444 11.622 1.00 79.62 217 MET A O 1
ATOM 1811 N N . ARG A 1 218 ? -2.194 -14.295 10.946 1.00 80.50 218 ARG A N 1
ATOM 1812 C CA . ARG A 1 218 ? -1.027 -15.203 11.003 1.00 80.50 218 ARG A CA 1
ATOM 1813 C C . ARG A 1 218 ? 0.197 -14.661 10.268 1.00 80.50 218 ARG A C 1
ATOM 1815 O O . ARG A 1 218 ? 1.323 -14.923 10.688 1.00 80.50 218 ARG A O 1
ATOM 1822 N N . TYR A 1 219 ? -0.007 -13.886 9.201 1.00 81.12 219 TYR A N 1
ATOM 1823 C CA . TYR A 1 219 ? 1.093 -13.295 8.440 1.00 81.12 219 TYR A CA 1
ATOM 1824 C C . TYR A 1 219 ? 1.970 -12.368 9.296 1.00 81.12 219 TYR A C 1
ATOM 1826 O O . TYR A 1 219 ? 3.175 -12.326 9.074 1.00 81.12 219 TYR A O 1
ATOM 1834 N N . LYS A 1 220 ? 1.422 -11.679 10.309 1.00 83.44 220 LYS A N 1
ATOM 1835 C CA . LYS A 1 220 ? 2.205 -10.782 11.179 1.00 83.44 220 LYS A CA 1
ATOM 1836 C C . LYS A 1 220 ? 3.302 -11.542 11.927 1.00 83.44 220 LYS A C 1
ATOM 1838 O O . LYS A 1 220 ? 4.396 -11.027 12.124 1.00 83.44 220 LYS A O 1
ATOM 1843 N N . GLY A 1 221 ? 3.050 -12.812 12.251 1.00 80.50 221 GLY A N 1
ATOM 1844 C CA . GLY A 1 221 ? 4.014 -13.689 12.908 1.00 80.50 221 GLY A CA 1
ATOM 1845 C C . GLY A 1 221 ? 5.259 -13.996 12.072 1.00 80.50 221 GLY A C 1
ATOM 1846 O O . GLY A 1 221 ? 6.226 -14.503 12.634 1.00 80.50 221 GLY A O 1
ATOM 1847 N N . SER A 1 222 ? 5.269 -13.695 10.766 1.00 83.44 222 SER A N 1
ATOM 1848 C CA . SER A 1 222 ? 6.422 -13.903 9.880 1.00 83.44 222 SER A CA 1
ATOM 1849 C C . SER A 1 222 ? 7.378 -12.705 9.809 1.00 83.44 222 SER A C 1
ATOM 1851 O O . SER A 1 222 ? 8.487 -12.862 9.298 1.00 83.44 222 SER A O 1
ATOM 1853 N N . PHE A 1 223 ? 7.002 -11.541 10.346 1.00 82.50 223 PHE A N 1
ATOM 1854 C CA . PHE A 1 223 ? 7.832 -10.335 10.351 1.00 82.50 223 PHE A CA 1
ATOM 1855 C C . PHE A 1 223 ? 8.857 -10.392 11.491 1.00 82.50 223 PHE A C 1
ATOM 1857 O O . PHE A 1 223 ? 8.535 -10.737 12.630 1.00 82.50 223 PHE A O 1
ATOM 1864 N N . ARG A 1 224 ? 10.130 -10.130 11.172 1.00 81.75 224 ARG A N 1
ATOM 1865 C CA . ARG A 1 224 ? 11.258 -10.245 12.107 1.00 81.75 224 ARG A CA 1
ATOM 1866 C C . ARG A 1 224 ? 12.323 -9.169 11.838 1.00 81.75 224 ARG A C 1
ATOM 1868 O O . ARG A 1 224 ? 12.479 -8.778 10.680 1.00 81.75 224 ARG A O 1
ATOM 1875 N N . PRO A 1 225 ? 13.099 -8.765 12.863 1.00 83.69 225 PRO A N 1
ATOM 1876 C CA . PRO A 1 225 ? 12.953 -9.132 14.281 1.00 83.69 225 PRO A CA 1
ATOM 1877 C C . PRO A 1 225 ? 11.672 -8.530 14.873 1.00 83.69 225 PRO A C 1
ATOM 1879 O O . PRO A 1 225 ? 11.271 -7.453 14.460 1.00 83.69 225 PRO A O 1
ATOM 1882 N N . GLN A 1 226 ? 11.005 -9.226 15.799 1.00 80.44 226 GLN A N 1
ATOM 1883 C CA . GLN A 1 226 ? 9.792 -8.697 16.432 1.00 80.44 226 GLN A CA 1
ATOM 1884 C C . GLN A 1 226 ? 9.917 -8.666 17.946 1.00 80.44 226 GLN A C 1
ATOM 1886 O O . GLN A 1 226 ? 10.574 -9.520 18.537 1.00 80.44 226 GLN A O 1
ATOM 1891 N N . TYR A 1 227 ? 9.267 -7.677 18.546 1.00 78.44 227 TYR A N 1
ATOM 1892 C CA . TYR A 1 227 ? 9.216 -7.464 19.977 1.00 78.44 227 TYR A CA 1
ATOM 1893 C C . TYR A 1 227 ? 7.759 -7.419 20.435 1.00 78.44 227 TYR A C 1
ATOM 1895 O O . TYR A 1 227 ? 6.909 -6.757 19.820 1.00 78.44 227 TYR A O 1
ATOM 1903 N N . ILE A 1 228 ? 7.465 -8.125 21.521 1.00 78.12 228 ILE A N 1
ATOM 1904 C CA . ILE A 1 228 ? 6.137 -8.181 22.135 1.00 78.12 228 ILE A CA 1
ATOM 1905 C C . ILE A 1 228 ? 6.178 -7.378 23.433 1.00 78.12 228 ILE A C 1
ATOM 1907 O O . ILE A 1 228 ? 7.156 -7.444 24.175 1.00 78.12 228 ILE A O 1
ATOM 1911 N N . LEU A 1 229 ? 5.127 -6.598 23.682 1.00 72.19 229 LEU A N 1
ATOM 1912 C CA . LEU A 1 229 ? 4.936 -5.940 24.968 1.00 72.19 229 LEU A CA 1
ATOM 1913 C C . LEU A 1 229 ? 4.517 -7.005 25.987 1.00 72.19 229 LEU A C 1
ATOM 1915 O O . LEU A 1 229 ? 3.518 -7.690 25.764 1.00 72.19 229 LEU A O 1
ATOM 1919 N N . GLY A 1 230 ? 5.295 -7.182 27.055 1.00 60.53 230 GLY A N 1
ATOM 1920 C CA . GLY A 1 230 ? 4.946 -8.142 28.102 1.00 60.53 230 GLY A CA 1
ATOM 1921 C C . GLY A 1 230 ? 3.659 -7.733 28.829 1.00 60.53 230 GLY A C 1
ATOM 1922 O O . GLY A 1 230 ? 3.414 -6.548 29.018 1.00 60.53 230 GLY A O 1
ATOM 1923 N N . LYS A 1 231 ? 2.840 -8.698 29.273 1.00 54.28 231 LYS A N 1
ATOM 1924 C CA . L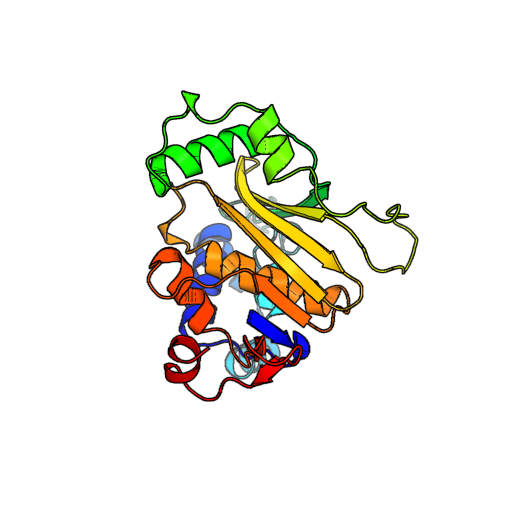YS A 1 231 ? 1.634 -8.400 30.075 1.00 54.28 231 LYS A CA 1
ATOM 1925 C C . LYS A 1 231 ? 1.944 -7.794 31.449 1.00 54.28 231 LYS A C 1
ATOM 1927 O O . LYS A 1 231 ? 1.112 -7.083 31.993 1.00 54.28 231 LYS A O 1
ATOM 1932 N N . VAL A 1 232 ? 3.123 -8.089 32.001 1.00 57.25 232 VAL A N 1
ATOM 1933 C CA . VAL A 1 232 ? 3.535 -7.689 33.362 1.00 57.25 232 VAL A CA 1
ATOM 1934 C C . VAL A 1 232 ? 4.563 -6.551 33.342 1.00 57.25 232 VAL A C 1
ATOM 1936 O O . VAL A 1 232 ? 4.651 -5.768 34.279 1.00 57.25 232 VAL A O 1
ATOM 1939 N N . THR A 1 233 ? 5.329 -6.425 32.258 1.00 52.38 233 THR A N 1
ATOM 1940 C CA . THR A 1 233 ? 6.366 -5.400 32.101 1.00 52.38 233 THR A CA 1
ATOM 1941 C C . THR A 1 233 ? 5.954 -4.397 31.033 1.00 52.38 233 THR A C 1
ATOM 1943 O O . THR A 1 233 ? 5.627 -4.800 29.920 1.00 52.38 233 THR A O 1
ATOM 1946 N N . THR A 1 234 ? 6.106 -3.098 31.295 1.00 61.22 234 THR A N 1
ATOM 1947 C CA . THR A 1 234 ? 5.962 -2.030 30.280 1.00 61.22 234 THR A CA 1
ATOM 1948 C C . THR A 1 234 ? 7.059 -2.058 29.198 1.00 61.22 234 THR A C 1
ATOM 1950 O O . THR A 1 234 ? 7.088 -1.214 28.303 1.00 61.22 234 THR A O 1
ATOM 1953 N N . SER A 1 235 ? 7.947 -3.054 29.249 1.00 58.09 235 SER A N 1
ATOM 1954 C CA . SER A 1 235 ? 9.069 -3.265 28.338 1.00 58.09 235 SER A CA 1
ATOM 1955 C C . SER A 1 235 ? 8.732 -4.222 27.190 1.00 58.09 235 SER A C 1
ATOM 1957 O O . SER A 1 235 ? 7.998 -5.203 27.338 1.00 58.09 235 SER A O 1
ATOM 1959 N N . PHE A 1 236 ? 9.323 -3.949 26.026 1.00 66.12 236 PHE A N 1
ATOM 1960 C CA . PHE A 1 236 ? 9.243 -4.798 24.839 1.00 66.12 236 PHE A CA 1
ATOM 19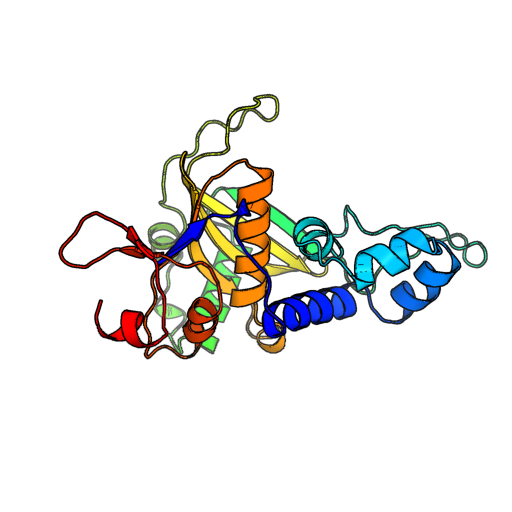61 C C . PHE A 1 236 ? 10.345 -5.859 24.846 1.00 66.12 236 PHE A C 1
ATOM 1963 O O . PHE A 1 236 ? 11.527 -5.524 24.792 1.00 66.12 236 PHE A O 1
ATOM 1970 N N . ASN A 1 237 ? 9.958 -7.133 24.811 1.00 70.00 237 ASN A N 1
ATOM 1971 C CA . ASN A 1 237 ? 10.887 -8.261 24.814 1.00 70.00 237 ASN A CA 1
ATOM 1972 C C . ASN A 1 237 ? 11.072 -8.820 23.401 1.00 70.00 237 ASN A C 1
ATOM 1974 O O . ASN A 1 237 ? 10.100 -8.974 22.654 1.00 70.00 237 ASN A O 1
ATOM 1978 N N . LYS A 1 238 ? 12.325 -9.110 23.022 1.00 70.75 238 LYS A N 1
ATOM 1979 C CA . LYS A 1 238 ? 12.655 -9.693 21.714 1.00 70.75 238 LYS A CA 1
ATOM 1980 C C . LYS A 1 238 ? 12.071 -11.093 21.622 1.00 70.75 238 LYS A C 1
ATOM 1982 O O . LYS A 1 238 ? 12.273 -11.916 22.508 1.00 70.75 238 LYS A O 1
ATOM 1987 N N . GLN A 1 239 ? 11.386 -11.368 20.525 1.00 61.88 239 GLN A N 1
ATOM 1988 C CA . GLN A 1 239 ? 10.801 -12.671 20.305 1.00 61.88 239 GLN A CA 1
ATOM 1989 C C . GLN A 1 239 ? 11.784 -13.613 19.612 1.00 61.88 239 GLN A C 1
ATOM 1991 O O . GLN A 1 239 ? 12.172 -13.379 18.462 1.00 61.88 239 GLN A O 1
ATOM 1996 N N . ASN A 1 240 ? 12.131 -14.704 20.293 1.00 58.56 240 ASN A N 1
ATOM 1997 C CA . ASN A 1 240 ? 13.118 -15.672 19.821 1.00 58.56 240 ASN A CA 1
ATOM 1998 C C . ASN A 1 240 ? 12.463 -16.909 19.181 1.00 58.56 240 ASN A C 1
ATOM 2000 O O . ASN A 1 240 ? 13.093 -17.559 18.350 1.00 58.56 240 ASN A O 1
ATOM 2004 N N . SER A 1 241 ? 11.190 -17.208 19.482 1.00 53.41 241 SER A N 1
ATOM 2005 C CA . SER A 1 241 ? 10.468 -18.359 18.913 1.00 53.41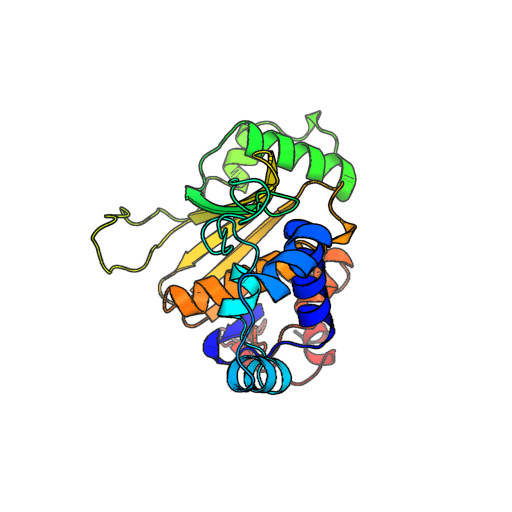 241 SER A CA 1
ATOM 2006 C C . SER A 1 241 ? 8.964 -18.102 18.712 1.00 53.41 241 SER A C 1
ATOM 2008 O O . SER A 1 241 ? 8.412 -17.124 19.212 1.00 53.41 241 SER A O 1
ATOM 2010 N N . HIS A 1 242 ? 8.262 -18.965 17.965 1.00 49.38 242 HIS A N 1
ATOM 2011 C CA . HIS A 1 242 ? 6.794 -18.887 17.835 1.00 49.38 242 HIS A CA 1
ATOM 2012 C C . HIS A 1 242 ? 6.054 -19.142 19.164 1.00 49.38 242 HIS A C 1
ATOM 2014 O O . HIS A 1 242 ? 4.934 -18.660 19.315 1.00 49.38 242 HIS A O 1
ATOM 2020 N N . ILE A 1 243 ? 6.678 -19.840 20.121 1.00 46.28 243 ILE A N 1
ATOM 2021 C CA . ILE A 1 243 ? 6.095 -20.216 21.423 1.00 46.28 243 ILE A CA 1
ATOM 2022 C C . ILE A 1 243 ? 5.875 -18.984 22.313 1.00 46.28 243 ILE A C 1
ATOM 2024 O O . ILE A 1 243 ? 4.895 -18.919 23.052 1.00 46.28 243 ILE A O 1
ATOM 2028 N N . ASP A 1 244 ? 6.720 -17.962 22.173 1.00 49.19 244 ASP A N 1
ATOM 2029 C CA . ASP A 1 244 ? 6.679 -16.744 22.992 1.00 49.19 244 ASP A CA 1
ATOM 2030 C C . ASP A 1 244 ? 5.394 -15.915 22.787 1.00 49.19 244 ASP A C 1
ATOM 2032 O O . ASP A 1 244 ? 5.026 -15.139 23.661 1.00 49.19 244 ASP A O 1
ATOM 2036 N N . ILE A 1 245 ? 4.675 -16.104 21.668 1.00 50.16 245 ILE A N 1
ATOM 2037 C CA . ILE A 1 245 ? 3.369 -15.455 21.427 1.00 50.16 245 ILE A CA 1
ATOM 2038 C C . ILE A 1 245 ? 2.254 -16.091 22.266 1.00 50.16 245 ILE A C 1
ATOM 2040 O O . ILE A 1 245 ? 1.272 -15.436 22.597 1.00 50.16 245 ILE A O 1
ATOM 2044 N N . TYR A 1 246 ? 2.385 -17.376 22.591 1.00 45.16 246 TYR A N 1
ATOM 2045 C CA . TYR A 1 246 ? 1.372 -18.121 23.341 1.00 45.16 246 TYR A CA 1
ATOM 2046 C C . TYR A 1 246 ? 1.567 -18.008 24.857 1.00 45.16 246 TYR A C 1
ATOM 2048 O O . TYR A 1 246 ? 0.670 -18.367 25.613 1.00 45.16 246 TYR A O 1
ATOM 2056 N N . ARG A 1 247 ? 2.732 -17.517 25.300 1.00 38.72 247 ARG A N 1
ATOM 2057 C CA . ARG A 1 247 ? 3.062 -17.288 26.715 1.00 38.72 247 ARG A CA 1
ATOM 2058 C C . ARG A 1 247 ? 2.917 -15.829 27.154 1.00 38.72 247 ARG A C 1
ATOM 2060 O O . ARG A 1 247 ? 2.925 -15.581 28.355 1.00 38.72 247 ARG A O 1
ATOM 2067 N N . SER A 1 248 ? 2.814 -14.887 26.210 1.00 41.91 248 SER A N 1
ATOM 2068 C CA . SER A 1 248 ? 2.601 -13.463 26.491 1.00 41.91 248 SER A CA 1
ATOM 2069 C C . SER A 1 248 ? 1.169 -13.186 26.875 1.00 41.91 248 SER A C 1
ATOM 2071 O O . SER A 1 248 ? 0.239 -13.497 26.097 1.00 41.91 248 SER A O 1
#

Secondary structure (DSSP, 8-state):
-EEESTT----HHHHHHHHHHHHHHH-HHHHHHHHHHSPPPHHHHHHHHH---HHHHHHTTBTTTS--PBPTTT-SB---SS-EEEEEEES---HHHHHHHHHHIIIII---GGG--HHHHHHHHSS-SPPP---TT--SPP-EEEEEEEEETTEEEEEEEEEEETTEEEEEEEEE-GGGGGG-HHHHHHHHHHHHHHHTT-SEEE-----TT-GGGGGGGG-SS-EEE-SS-SSEEEP-STTHHHH-

pLDDT: mean 88.06, std 12.86, range [38.72, 98.69]

InterPro domains:
  IPR007472 N-end rule aminoacyl transferase, C-terminal [PF04377] (97-229)
  IPR016181 Acyl-CoA N-acyltransferase [SSF55729] (146-228)
  IPR030700 N-end rule aminoacyl transferase [PTHR21367] (58-236)

Organism: Aspergillus tamarii (NCBI:txid41984)

Nearest PDB structures (foldseek):
  8tzv-assembly1_B  TM=8.233E-01  e=1.064E-13  Homo sapiens
  7tif-assembly1_A  TM=7.730E-01  e=1.347E-13  Saccharomyces cerevisiae
  7wg4-assembly1_A  TM=7.644E-01  e=2.289E-13  Kluyveromyces lactis NRRL Y-1140
  7wg2-assembly1_A  TM=7.636E-01  e=5.539E-13  Kluyveromyces lactis NRRL Y-1140
  7wfx-assembly1_A  TM=7.354E-01  e=8.874E-13  Kluyveromyces lactis NRRL Y-1140

Sequence (248 aa):
MRLEATAFKLRKDQRKAINRWNKFVLGPEYIRRAAYLCPKTREEKKHRKCHFDLLTAVHEAEYSNVKRPIDPKTKKYLEPAHRFEVNIEGDSVSQAKYELFLKYQTKVHKEDVSTWQQKDFKRFLCSGLKRSPADPKSAEKKLGSWHQCYRLDGKLIAVAVLDLMPSGVSSVYIFYDPDYEQWEFGKLSALREIALSIEGSYQYYYMGYYIHSCQKMRYKGSFRPQYILGKVTTSFNKQNSHIDIYRS

Foldseek 3Di:
DKDFLVPWDDDPVLVVLLVVVLCVLQDPVNVVVCCVVPPDDPVRVVCVVVDDDLLCSLCVNAQVNDDFDQDPVPRDTSGGPKHKHKDKAALDDDPLVLVQVLQQCCPPVVDDSVVDDSVNVCVQRVPKFDWDPCPVPDLDFTAIWIWTFMDINNHTFKIFIWGDDQQEIEGADITGRVVCVVSLVLSSVQSVRSSVCVVRVHRMYHSHDADPPDPNRVVVVVIPQDWDCDPVDNDTDTDDDPVVVVVD

Solvent-accessible surface area (backbone atoms only — not comparable to full-atom values): 14046 Å² total; per-residue (Å²): 70,33,27,48,30,87,66,52,60,87,50,72,68,58,52,48,44,48,53,50,52,36,49,58,34,31,22,72,67,37,54,58,50,42,52,69,79,58,59,73,51,72,64,58,54,50,46,58,73,78,44,86,56,64,61,62,57,66,42,53,40,29,51,92,65,45,83,56,56,68,35,89,86,79,72,40,68,49,61,51,70,39,49,28,46,76,46,83,40,68,29,66,86,46,71,70,62,50,53,36,44,48,55,21,39,36,74,75,69,68,43,64,64,89,78,61,48,71,68,54,52,33,62,73,66,40,64,65,53,74,57,54,85,80,54,93,86,52,90,67,74,79,35,18,31,29,26,44,37,33,25,50,71,83,41,78,43,33,38,38,35,33,41,30,47,91,60,20,34,31,43,73,47,75,46,37,42,69,96,48,55,94,60,42,57,76,58,51,49,52,55,44,50,33,40,49,12,50,78,62,68,18,54,23,30,27,67,31,83,81,54,85,87,38,75,90,46,52,67,64,77,72,58,38,62,34,26,40,67,42,86,89,43,102,52,69,43,78,58,88,54,82,64,57,67,79,74,88

Mean predicted aligned error: 6.59 Å

Radius of gyration: 19.49 Å; Cα contacts (8 Å, |Δi|>4): 391; chains: 1; bounding box: 53×43×67 Å